Protein AF-0000000085051941 (afdb_homodimer)

Sequence (286 aa):
MSLYGDYDPKNIFAKILAGDIPCAKVYEDARVLSFMDAFPQTRGHTLVIPKVAARNLFDISSEHLQNLIHHTQRIGRAVRDALEPEGVRIAQFNGEVGGQTVFHLHFHIIPCYANGAIKHHASGQMADLKDLQDMAARIKAKLMSLYGDYDPKNIFAKILAGDIPCAKVYEDARVLSFMDAFPQTRGHTLVIPKVAARNLFDISSEHLQNLIHHTQRIGRAVRDALEPEGVRIAQFNGEVGGQTVFHLHFHIIPCYANGAIKHHASGQMADLKDLQDMAARIKAKL

Nearest PDB structures (foldseek):
  3lb5-assembly1_B  TM=9.735E-01  e=1.771E-16  Bartonella henselae
  3lb5-assembly2_C  TM=9.690E-01  e=1.771E-16  Bartonella henselae
  3lb5-assembly2_D  TM=9.657E-01  e=6.875E-16  Bartonella henselae
  3lb5-assembly1_A  TM=9.339E-01  e=2.003E-16  Bartonella henselae
  2eo4-assembly1_A-2  TM=9.169E-01  e=8.072E-12  Sulfurisphaera tokodaii

Secondary structure (DSSP, 8-state):
-TTS----TTSHHHHHHHTSS---EEEE-SSEEEEE-SS-SSTT-EEEEESS--SSGGGS-HHHHHHHHHHHHHHHHHHHHHH--SEEEEEEEESGGGT--SSS--EEEEEE-TT-PPPPTT-SPPPPHHHHHHHHHHHHTT-/-TTS----TTSHHHHHHHTSS---EEEE-SSEEEEE-SS-SSTT-EEEEESS--SSGGGS-HHHHHHHHHHHHHHHHHHHHHH--SEEEEEEEESGGGT--SSS--EEEEEE-TT-PPPPTT-SPPPPHHHHHHHHHHHHTT-

InterPro domains:
  IPR001310 Histidine triad (HIT) protein [PR00332] (12-28)
  IPR001310 Histidine triad (HIT) protein [PR00332] (33-51)
  IPR001310 Histidine triad (HIT) protein [PR00332] (100-110)
  IPR001310 Histidine triad (HIT) protein [PTHR46648] (5-143)
  IPR011146 HIT-like domain [PF01230] (20-113)
  IPR011146 HIT-like domain [PS51084] (12-120)
  IPR036265 HIT-like superfamily [G3DSA:3.30.428.10] (5-143)
  IPR03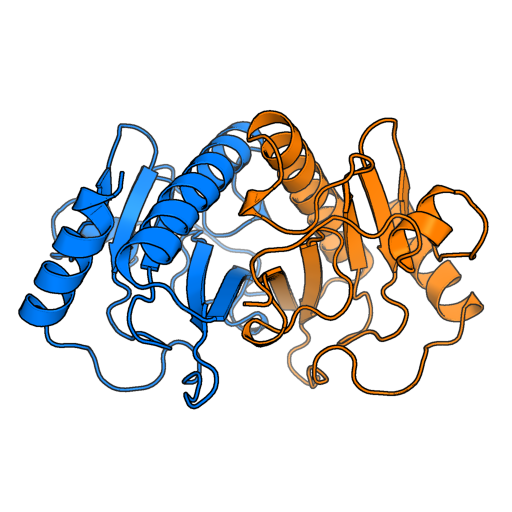6265 HIT-like superfamily [SSF54197] (4-142)
  IPR039384 HINT family [cd01277] (11-111)

pLDDT: mean 96.77, std 4.45, range [67.19, 98.94]

Solvent-accessible surface area (backbone atoms only — not comparable to full-atom values): 15081 Å² total; per-residue (Å²): 103,59,70,56,80,80,72,58,77,78,39,70,66,46,31,38,75,72,65,78,39,89,74,24,60,42,46,73,62,96,56,35,42,25,28,45,47,54,35,48,36,29,82,77,18,28,34,37,27,56,66,66,89,24,41,24,77,88,58,48,54,60,69,62,49,26,55,44,51,43,48,44,47,53,51,44,50,9,44,42,70,56,66,61,51,40,12,34,29,40,39,34,45,22,17,52,60,25,65,32,82,62,68,49,38,46,39,37,37,34,44,19,47,83,91,51,74,71,50,56,82,85,36,84,64,73,58,60,62,68,60,39,36,53,50,18,50,50,27,37,71,53,104,103,60,69,57,79,80,73,59,78,78,38,71,66,46,30,39,75,71,64,78,38,90,73,23,60,42,47,74,63,96,56,37,41,24,27,46,45,54,36,49,37,30,81,77,18,30,33,37,29,57,66,66,89,24,40,25,77,87,58,47,55,59,69,61,49,26,53,46,52,42,47,45,47,53,52,45,50,10,44,42,71,57,65,61,50,41,12,34,29,38,38,33,46,23,16,51,63,26,64,33,82,63,69,50,38,46,39,38,36,34,44,20,47,85,91,52,75,74,51,58,81,84,36,83,64,74,57,59,61,67,61,38,36,53,51,19,50,50,26,37,71,53,102

Organism: Asticcacaulis excentricus (strain ATCC 15261 / DSM 4724 / KCTC 12464 / NCIMB 9791 / VKM B-1370 / CB 48) (NCBI:txid573065)

Radius of gyration: 18.07 Å; Cα contacts (8 Å, |Δi|>4): 614; chains: 2; bounding box: 42×51×42 Å

Structure (mmCIF, N/CA/C/O backbone):
data_AF-0000000085051941-model_v1
#
loop_
_entity.id
_entity.type
_entity.pdbx_description
1 polymer 'Histidine triad (HIT) protein'
#
loop_
_atom_site.group_PDB
_atom_site.id
_atom_site.type_symbol
_atom_site.label_atom_id
_atom_site.label_alt_id
_atom_site.label_comp_id
_atom_site.label_asym_id
_atom_site.label_entity_id
_atom_site.label_seq_id
_atom_site.pdbx_PDB_ins_code
_atom_site.Cartn_x
_atom_site.Cartn_y
_atom_site.Cartn_z
_atom_site.occupancy
_atom_site.B_iso_or_equiv
_atom_site.auth_seq_id
_atom_site.auth_comp_id
_atom_site.auth_asym_id
_atom_site.auth_atom_id
_atom_site.pdbx_PDB_model_num
ATOM 1 N N . MET A 1 1 ? 22.828 -2.205 -0.828 1 67.94 1 MET A N 1
ATOM 2 C CA . MET A 1 1 ? 21.578 -1.967 -0.123 1 67.94 1 MET A CA 1
ATOM 3 C C . MET A 1 1 ? 20.391 -2.547 -0.898 1 67.94 1 MET A C 1
ATOM 5 O O . MET A 1 1 ? 20.344 -2.459 -2.127 1 67.94 1 MET A O 1
ATOM 9 N N . SER A 1 2 ? 19.625 -3.307 -0.232 1 85.25 2 SER A N 1
ATOM 10 C CA . SER A 1 2 ? 18.703 -4.207 -0.905 1 85.25 2 SER A CA 1
ATOM 11 C C . SER A 1 2 ? 17.609 -3.428 -1.649 1 85.25 2 SER A C 1
ATOM 13 O O . SER A 1 2 ? 16.797 -4.016 -2.367 1 85.25 2 SER A O 1
ATOM 15 N N . LEU A 1 3 ? 17.672 -2.094 -1.547 1 92.94 3 LEU A N 1
ATOM 16 C CA . LEU A 1 3 ? 16.734 -1.267 -2.309 1 92.94 3 LEU A CA 1
ATOM 17 C C . LEU A 1 3 ? 17.172 -1.159 -3.766 1 92.94 3 LEU A C 1
ATOM 19 O O . LEU A 1 3 ? 16.359 -0.82 -4.637 1 92.94 3 LEU A O 1
ATOM 23 N N . TYR A 1 4 ? 18.469 -1.503 -3.914 1 92.69 4 TYR A N 1
ATOM 24 C CA . TYR A 1 4 ? 19.047 -1.396 -5.25 1 92.69 4 TYR A CA 1
ATOM 25 C C . TYR A 1 4 ? 19.578 -2.742 -5.723 1 92.69 4 TYR A C 1
ATOM 27 O O . TYR A 1 4 ? 19.953 -3.588 -4.91 1 92.69 4 TYR A O 1
ATOM 35 N N . GLY A 1 5 ? 19.594 -2.9 -6.926 1 93.44 5 GLY A N 1
ATOM 36 C CA . GLY A 1 5 ? 20.109 -4.133 -7.496 1 93.44 5 GLY A CA 1
ATOM 37 C C . GLY A 1 5 ? 19.5 -4.469 -8.844 1 93.44 5 GLY A C 1
ATOM 38 O O . GLY A 1 5 ? 18.547 -3.811 -9.281 1 93.44 5 GLY A O 1
ATOM 39 N N . ASP A 1 6 ? 20 -5.465 -9.391 1 95.69 6 ASP A N 1
ATOM 40 C CA . ASP A 1 6 ? 19.5 -5.902 -10.688 1 95.69 6 ASP A CA 1
ATOM 41 C C . ASP A 1 6 ? 18.266 -6.781 -10.531 1 95.69 6 ASP A C 1
ATOM 43 O O . ASP A 1 6 ? 18.125 -7.504 -9.539 1 95.69 6 ASP A O 1
ATOM 47 N N . TYR A 1 7 ? 17.406 -6.648 -11.5 1 97.75 7 TYR A N 1
ATOM 48 C CA . TYR A 1 7 ? 16.266 -7.547 -11.523 1 97.75 7 TYR A CA 1
ATOM 49 C C . TYR A 1 7 ? 16.688 -8.969 -11.867 1 97.75 7 TYR A C 1
ATOM 51 O O . TYR A 1 7 ? 17.391 -9.195 -12.852 1 97.75 7 TYR A O 1
ATOM 59 N N . ASP A 1 8 ? 16.312 -9.984 -11.008 1 97.56 8 ASP A N 1
ATOM 60 C CA . ASP A 1 8 ? 16.594 -11.398 -11.258 1 97.56 8 ASP A CA 1
ATOM 61 C C . ASP A 1 8 ? 15.438 -12.047 -12.031 1 97.56 8 ASP A C 1
ATOM 63 O O . ASP A 1 8 ? 14.375 -12.312 -11.469 1 97.56 8 ASP A O 1
ATOM 67 N N . PRO A 1 9 ? 15.578 -12.359 -13.242 1 97.12 9 PRO A N 1
ATOM 68 C CA . PRO A 1 9 ? 14.484 -12.93 -14.039 1 97.12 9 PRO A CA 1
ATOM 69 C C . PRO A 1 9 ? 14.117 -14.344 -13.609 1 97.12 9 PRO A C 1
ATOM 71 O O . PRO A 1 9 ? 13.148 -14.914 -14.109 1 97.12 9 PRO A O 1
ATOM 74 N N . LYS A 1 10 ? 14.859 -14.859 -12.633 1 97.06 10 LYS A N 1
ATOM 75 C CA . LYS A 1 10 ? 14.586 -16.219 -12.164 1 97.06 10 LYS A CA 1
ATOM 76 C C . LYS A 1 10 ? 13.883 -16.203 -10.805 1 97.06 10 LYS A C 1
ATOM 78 O O . LYS A 1 10 ? 13.758 -17.234 -10.156 1 97.06 10 LYS A O 1
ATOM 83 N N . ASN A 1 11 ? 13.453 -14.969 -10.375 1 97.81 11 ASN A N 1
ATOM 84 C CA . ASN A 1 11 ? 12.703 -14.953 -9.125 1 97.81 11 ASN A CA 1
ATOM 85 C C . ASN A 1 11 ? 11.391 -15.727 -9.25 1 97.81 11 ASN A C 1
ATOM 87 O O . ASN A 1 11 ? 10.93 -16 -10.359 1 97.81 11 ASN A O 1
ATOM 91 N N . ILE A 1 12 ? 10.812 -16.109 -8.203 1 97.69 12 ILE A N 1
ATOM 92 C CA . ILE A 1 12 ? 9.68 -17.031 -8.188 1 97.69 12 ILE A CA 1
ATOM 93 C C . ILE A 1 12 ? 8.508 -16.438 -8.945 1 97.69 12 ILE A C 1
ATOM 95 O O . ILE A 1 12 ? 7.766 -17.141 -9.625 1 97.69 12 ILE A O 1
ATOM 99 N N . PHE A 1 13 ? 8.289 -15.109 -8.883 1 98.69 13 PHE A N 1
ATOM 100 C CA . PHE A 1 13 ? 7.168 -14.484 -9.578 1 98.69 13 PHE A CA 1
ATOM 101 C C . PHE A 1 13 ? 7.41 -14.453 -11.078 1 98.69 13 PHE A C 1
ATOM 103 O O . PHE A 1 13 ? 6.477 -14.602 -11.867 1 98.69 13 PHE A O 1
ATOM 110 N N . ALA A 1 14 ? 8.648 -14.242 -11.422 1 98.31 14 ALA A N 1
ATOM 111 C CA . ALA A 1 14 ? 8.992 -14.344 -12.836 1 98.31 14 ALA A CA 1
ATOM 112 C C . ALA A 1 14 ? 8.703 -15.742 -13.375 1 98.31 14 ALA A C 1
ATOM 114 O O . ALA A 1 14 ? 8.234 -15.898 -14.5 1 98.31 14 ALA A O 1
ATOM 115 N N . LYS A 1 15 ? 8.945 -16.734 -12.555 1 98.44 15 LYS A N 1
ATOM 116 C CA . LYS A 1 15 ? 8.664 -18.109 -12.953 1 98.44 15 LYS A CA 1
ATOM 117 C C . LYS A 1 15 ? 7.16 -18.344 -13.078 1 98.44 15 LYS A C 1
ATOM 119 O O . LYS A 1 15 ? 6.719 -19.094 -13.945 1 98.44 15 LYS A O 1
ATOM 124 N N . ILE A 1 16 ? 6.418 -17.75 -12.195 1 98.44 16 ILE A N 1
ATOM 125 C CA . ILE A 1 16 ? 4.961 -17.844 -12.281 1 98.44 16 ILE A CA 1
ATOM 126 C C . ILE A 1 16 ? 4.484 -17.188 -13.578 1 98.44 16 ILE A C 1
ATOM 128 O O . ILE A 1 16 ? 3.67 -17.766 -14.305 1 98.44 16 ILE A O 1
ATOM 132 N N . LEU A 1 17 ? 5.012 -16.047 -13.922 1 98.44 17 LEU A N 1
ATOM 133 C CA . LEU A 1 17 ? 4.633 -15.32 -15.133 1 98.44 17 LEU A CA 1
ATOM 134 C C . LEU A 1 17 ? 4.961 -16.141 -16.375 1 98.44 17 LEU A C 1
ATOM 136 O O . LEU A 1 17 ? 4.219 -16.094 -17.359 1 98.44 17 LEU A O 1
ATOM 140 N N . ALA A 1 18 ? 6.004 -16.875 -16.297 1 97.5 18 ALA A N 1
ATOM 141 C CA . ALA A 1 18 ? 6.469 -17.672 -17.422 1 97.5 18 ALA A CA 1
ATOM 142 C C . ALA A 1 18 ? 5.684 -18.984 -17.531 1 97.5 18 ALA A C 1
ATOM 144 O O . ALA A 1 18 ? 5.801 -19.703 -18.531 1 97.5 18 ALA A O 1
ATOM 145 N N . GLY A 1 19 ? 4.957 -19.344 -16.484 1 96.94 19 GLY A N 1
ATOM 146 C CA . GLY A 1 19 ? 4.176 -20.578 -16.484 1 96.94 19 GLY A CA 1
ATOM 147 C C . GLY A 1 19 ? 4.957 -21.781 -15.984 1 96.94 19 GLY A C 1
ATOM 148 O O . GLY A 1 19 ? 4.492 -22.906 -16.078 1 96.94 19 GLY A O 1
ATOM 149 N N . ASP A 1 20 ? 6.117 -21.531 -15.383 1 97.19 20 ASP A N 1
ATOM 150 C CA . ASP A 1 20 ? 6.973 -22.609 -14.891 1 97.19 20 ASP A CA 1
ATOM 151 C C . ASP A 1 20 ? 6.496 -23.109 -13.531 1 97.19 20 ASP A C 1
ATOM 153 O O . ASP A 1 20 ? 6.762 -24.266 -13.164 1 97.19 20 ASP A O 1
ATOM 157 N N . ILE A 1 21 ? 5.887 -22.234 -12.773 1 96.12 21 ILE A N 1
ATOM 158 C CA . ILE A 1 21 ? 5.348 -22.547 -11.453 1 96.12 21 ILE A CA 1
ATOM 159 C C . ILE A 1 21 ? 3.857 -22.219 -11.414 1 96.12 21 ILE A C 1
ATOM 161 O O . ILE A 1 21 ? 3.436 -21.156 -11.867 1 96.12 21 ILE A O 1
ATOM 165 N N . PRO A 1 22 ? 3.098 -23.141 -10.914 1 96.44 22 PRO A N 1
ATOM 166 C CA . PRO A 1 22 ? 1.663 -22.844 -10.852 1 96.44 22 PRO A CA 1
ATOM 167 C C . PRO A 1 22 ? 1.317 -21.812 -9.781 1 96.44 22 PRO A C 1
ATOM 169 O O . PRO A 1 22 ? 2.082 -21.625 -8.836 1 96.44 22 PRO A O 1
ATOM 172 N N . CYS A 1 23 ? 0.201 -21.141 -9.961 1 97.88 23 CYS A N 1
ATOM 173 C CA . CYS A 1 23 ? -0.364 -20.234 -8.969 1 97.88 23 CYS A CA 1
ATOM 174 C C . CYS A 1 23 ? -1.886 -20.328 -8.953 1 97.88 23 CYS A C 1
ATOM 176 O O . CYS A 1 23 ? -2.49 -20.859 -9.883 1 97.88 23 CYS A O 1
ATOM 178 N N . ALA A 1 24 ? -2.471 -20 -7.883 1 98.75 24 ALA A N 1
ATOM 179 C CA . ALA A 1 24 ? -3.92 -19.828 -7.816 1 98.75 24 ALA A CA 1
ATOM 180 C C . ALA A 1 24 ? -4.34 -18.469 -8.352 1 98.75 24 ALA A C 1
ATOM 182 O O . ALA A 1 24 ? -4.477 -17.5 -7.59 1 98.75 24 ALA A O 1
ATOM 183 N N . LYS A 1 25 ? -4.609 -18.453 -9.617 1 98.81 25 LYS A N 1
ATOM 184 C CA . LYS A 1 25 ? -4.816 -17.203 -10.344 1 98.81 25 LYS A CA 1
ATOM 185 C C . LYS A 1 25 ? -6.188 -16.609 -10.039 1 98.81 25 LYS A C 1
ATOM 187 O O . LYS A 1 25 ? -7.191 -17.312 -10.023 1 98.81 25 LYS A O 1
ATOM 192 N N . VAL A 1 26 ? -6.18 -15.391 -9.805 1 98.94 26 VAL A N 1
ATOM 193 C CA . VAL A 1 26 ? -7.426 -14.656 -9.586 1 98.94 26 VAL A CA 1
ATOM 194 C C . VAL A 1 26 ? -7.797 -13.883 -10.844 1 98.94 26 VAL A C 1
ATOM 196 O O . VAL A 1 26 ? -8.969 -13.852 -11.242 1 98.94 26 VAL A O 1
ATOM 199 N N . TYR A 1 27 ? -6.82 -13.219 -11.461 1 98.94 27 TYR A N 1
ATOM 200 C CA . TYR A 1 27 ? -7.035 -12.359 -12.617 1 98.94 27 TYR A CA 1
ATOM 201 C C . TYR A 1 27 ? -5.754 -12.203 -13.43 1 98.94 27 TYR A C 1
ATOM 203 O O . TYR A 1 27 ? -4.652 -12.242 -12.875 1 98.94 27 TYR A O 1
ATOM 211 N N . GLU A 1 28 ? -5.953 -12.008 -14.695 1 98.81 28 GLU A N 1
ATOM 212 C CA . GLU A 1 28 ? -4.801 -11.734 -15.547 1 98.81 28 GLU A CA 1
ATOM 213 C C . GLU A 1 28 ? -5.207 -10.945 -16.797 1 98.81 28 GLU A C 1
ATOM 215 O O . GLU A 1 28 ? -6.262 -11.195 -17.375 1 98.81 28 GLU A O 1
ATOM 220 N N . ASP A 1 29 ? -4.434 -9.984 -17.188 1 98.56 29 ASP A N 1
ATOM 221 C CA . ASP A 1 29 ? -4.52 -9.336 -18.5 1 98.56 29 ASP A CA 1
ATOM 222 C C . ASP A 1 29 ? -3.131 -9.078 -19.078 1 98.56 29 ASP A C 1
ATOM 224 O O . ASP A 1 29 ? -2.162 -9.742 -18.688 1 98.56 29 ASP A O 1
ATOM 228 N N . ALA A 1 30 ? -2.982 -8.25 -20.016 1 98.38 30 ALA A N 1
ATOM 229 C CA . ALA A 1 30 ? -1.715 -8.055 -20.703 1 98.38 30 ALA A CA 1
ATOM 230 C C . ALA A 1 30 ? -0.685 -7.387 -19.797 1 98.38 30 ALA A C 1
ATOM 232 O O . ALA A 1 30 ? 0.52 -7.48 -20.047 1 98.38 30 ALA A O 1
ATOM 233 N N . ARG A 1 31 ? -1.129 -6.809 -18.672 1 98.62 31 ARG A N 1
ATOM 234 C CA . ARG A 1 31 ? -0.213 -5.941 -17.938 1 98.62 31 ARG A CA 1
ATOM 235 C C . ARG A 1 31 ? -0.036 -6.426 -16.5 1 98.62 31 ARG A C 1
ATOM 237 O O . ARG A 1 31 ? 0.929 -6.051 -15.836 1 98.62 31 ARG A O 1
ATOM 244 N N . VAL A 1 32 ? -1.026 -7.246 -15.984 1 98.88 32 VAL A N 1
ATOM 245 C CA . VAL A 1 32 ? -0.943 -7.609 -14.57 1 98.88 32 VAL A CA 1
ATOM 246 C C . VAL A 1 32 ? -1.38 -9.055 -14.383 1 98.88 32 VAL A C 1
ATOM 248 O O . VAL A 1 32 ? -2.041 -9.633 -15.25 1 98.88 32 VAL A O 1
ATOM 251 N N . LEU A 1 33 ? -0.884 -9.625 -13.336 1 98.94 33 LEU A N 1
ATOM 252 C CA . LEU A 1 33 ? -1.323 -10.914 -12.82 1 98.94 33 LEU A CA 1
ATOM 253 C C . LEU A 1 33 ? -1.675 -10.82 -11.336 1 98.94 33 LEU A C 1
ATOM 255 O O . LEU A 1 33 ? -0.958 -10.18 -10.562 1 98.94 33 LEU A O 1
ATOM 259 N N . SER A 1 34 ? -2.805 -11.375 -10.93 1 98.94 34 SER A N 1
ATOM 260 C CA . SER A 1 34 ? -3.209 -11.508 -9.539 1 98.94 34 SER A CA 1
ATOM 261 C C . SER A 1 34 ? -3.412 -12.969 -9.148 1 98.94 34 SER A C 1
ATOM 263 O O . SER A 1 34 ? -4.023 -13.734 -9.898 1 98.94 34 SER A O 1
ATOM 265 N N . PHE A 1 35 ? -2.889 -13.312 -8.039 1 98.94 35 PHE A N 1
ATOM 266 C CA . PHE A 1 35 ? -2.98 -14.688 -7.562 1 98.94 35 PHE A CA 1
ATOM 267 C C . PHE A 1 35 ? -2.906 -14.742 -6.043 1 98.94 35 PHE A C 1
ATOM 269 O O . PHE A 1 35 ? -2.514 -13.766 -5.398 1 98.94 35 PHE A O 1
ATOM 276 N N . MET A 1 36 ? -3.275 -15.859 -5.504 1 98.81 36 MET A N 1
ATOM 277 C CA . MET A 1 36 ? -3.283 -16.031 -4.055 1 98.81 36 MET A CA 1
ATOM 278 C C . MET A 1 36 ? -1.862 -16.125 -3.512 1 98.81 36 MET A C 1
ATOM 280 O O . MET A 1 36 ? -1.008 -16.781 -4.117 1 98.81 36 MET A O 1
ATOM 284 N N . ASP A 1 37 ? -1.608 -15.5 -2.424 1 98.44 37 ASP A N 1
ATOM 285 C CA . ASP A 1 37 ? -0.322 -15.711 -1.766 1 98.44 37 ASP A CA 1
ATOM 286 C C . ASP A 1 37 ? -0.195 -17.141 -1.256 1 98.44 37 ASP A C 1
ATOM 288 O O . ASP A 1 37 ? -1.111 -17.672 -0.615 1 98.44 37 ASP A O 1
ATOM 292 N N . ALA A 1 38 ? 0.887 -17.766 -1.47 1 97 38 ALA A N 1
ATOM 293 C CA . ALA A 1 38 ? 1.113 -19.156 -1.073 1 97 38 ALA A CA 1
ATOM 294 C C . ALA A 1 38 ? 1.296 -19.266 0.437 1 97 38 ALA A C 1
ATOM 296 O O . ALA A 1 38 ? 1.092 -20.344 1.013 1 97 38 ALA A O 1
ATOM 297 N N . PHE A 1 39 ? 1.755 -18.188 1.072 1 96.38 39 PHE A N 1
ATOM 298 C CA . PHE A 1 39 ? 1.936 -18.078 2.514 1 96.38 39 PHE A CA 1
ATOM 299 C C . PHE A 1 39 ? 1.021 -17 3.092 1 96.38 39 PHE A C 1
ATOM 301 O O . PHE A 1 39 ? 1.495 -16.031 3.666 1 96.38 39 PHE A O 1
ATOM 308 N N . PRO A 1 40 ? -0.219 -17.281 3.025 1 97.19 40 PRO A N 1
ATOM 309 C CA . PRO A 1 40 ? -1.169 -16.219 3.369 1 97.19 40 PRO A CA 1
ATOM 310 C C . PRO A 1 40 ? -1.052 -15.781 4.824 1 97.19 40 PRO A C 1
ATOM 312 O O . PRO A 1 40 ? -0.973 -16.609 5.727 1 97.19 40 PRO A O 1
ATOM 315 N N . GLN A 1 41 ? -1.066 -14.438 4.977 1 97.19 41 GLN A N 1
ATOM 316 C CA . GLN A 1 41 ? -1.113 -13.883 6.328 1 97.19 41 GLN A CA 1
ATOM 317 C C . GLN A 1 41 ? -2.512 -14.008 6.926 1 97.19 41 GLN A C 1
ATOM 319 O O . GLN A 1 41 ? -2.662 -14.102 8.148 1 97.19 41 GLN A O 1
ATOM 324 N N . THR A 1 42 ? -3.506 -13.961 6.129 1 97.25 42 THR A N 1
ATOM 325 C CA . THR A 1 42 ? -4.906 -14.18 6.465 1 97.25 42 THR A CA 1
ATOM 326 C C . THR A 1 42 ? -5.637 -14.883 5.324 1 97.25 42 THR A C 1
ATOM 328 O O . THR A 1 42 ? -5.098 -15.008 4.223 1 97.25 42 THR A O 1
ATOM 331 N N . ARG A 1 43 ? -6.859 -15.398 5.676 1 96.56 43 ARG A N 1
ATOM 332 C CA . ARG A 1 43 ? -7.707 -15.984 4.645 1 96.56 43 ARG A CA 1
ATOM 333 C C . ARG A 1 43 ? -8.023 -14.969 3.551 1 96.56 43 ARG A C 1
ATOM 335 O O . ARG A 1 43 ? -8.531 -13.883 3.836 1 96.56 43 ARG A O 1
ATOM 342 N N . GLY A 1 44 ? -7.676 -15.305 2.297 1 98.31 44 GLY A N 1
ATOM 343 C CA . GLY A 1 44 ? -8 -14.438 1.176 1 98.31 44 GLY A CA 1
ATOM 344 C C . GLY A 1 44 ? -6.848 -13.539 0.766 1 98.31 44 GLY A C 1
ATOM 345 O O . GLY A 1 44 ? -6.984 -12.719 -0.148 1 98.31 44 GLY A O 1
ATOM 346 N N . HIS A 1 45 ? -5.641 -13.688 1.412 1 98.81 45 HIS A N 1
ATOM 347 C CA . HIS A 1 45 ? -4.461 -12.891 1.074 1 98.81 45 HIS A CA 1
ATOM 348 C C . HIS A 1 45 ? -4.098 -13.047 -0.399 1 98.81 45 HIS A C 1
ATOM 350 O O . HIS A 1 45 ? -3.734 -14.141 -0.841 1 98.81 45 HIS A O 1
ATOM 356 N N . THR A 1 46 ? -4.176 -11.945 -1.113 1 98.94 46 THR A N 1
ATOM 357 C CA . THR A 1 46 ? -4.031 -11.93 -2.564 1 98.94 46 THR A CA 1
ATOM 358 C C . THR A 1 46 ? -2.928 -10.969 -2.992 1 98.94 46 THR A C 1
ATOM 360 O O . THR A 1 46 ? -2.746 -9.914 -2.381 1 98.94 46 THR A O 1
ATOM 363 N N . LEU A 1 47 ? -2.26 -11.336 -4.062 1 98.94 47 LEU A N 1
ATOM 364 C CA . LEU A 1 47 ? -1.19 -10.5 -4.602 1 98.94 47 LEU A CA 1
ATOM 365 C C . LEU A 1 47 ? -1.561 -9.969 -5.98 1 98.94 47 LEU A C 1
ATOM 367 O O . LEU A 1 47 ? -2.268 -10.633 -6.742 1 98.94 47 LEU A O 1
ATOM 371 N N . VAL A 1 48 ? -1.136 -8.789 -6.297 1 98.94 48 VAL A N 1
ATOM 372 C CA . VAL A 1 48 ? -1.207 -8.195 -7.629 1 98.94 48 VAL A CA 1
ATOM 373 C C . VAL A 1 48 ? 0.191 -7.789 -8.086 1 98.94 48 VAL A C 1
ATOM 375 O O . VAL A 1 48 ? 0.892 -7.055 -7.387 1 98.94 48 VAL A O 1
ATOM 378 N N . ILE A 1 49 ? 0.605 -8.258 -9.242 1 98.94 49 ILE A N 1
ATOM 379 C CA . ILE A 1 49 ? 1.959 -7.988 -9.711 1 98.94 49 ILE A CA 1
ATOM 380 C C . ILE A 1 49 ? 1.913 -7.465 -11.148 1 98.94 49 ILE A C 1
ATOM 382 O O . ILE A 1 49 ? 1.038 -7.852 -11.93 1 98.94 49 ILE A O 1
ATOM 386 N N . PRO A 1 50 ? 2.801 -6.535 -11.484 1 98.94 50 PRO A N 1
ATOM 387 C CA . PRO A 1 50 ? 2.957 -6.16 -12.891 1 98.94 50 PRO A CA 1
ATOM 388 C C . PRO A 1 50 ? 3.689 -7.223 -13.711 1 98.94 50 PRO A C 1
ATOM 390 O O . PRO A 1 50 ? 4.52 -7.957 -13.164 1 98.94 50 PRO A O 1
ATOM 393 N N . LYS A 1 51 ? 3.391 -7.297 -14.977 1 98.75 51 LYS A N 1
ATOM 394 C CA . LYS A 1 51 ? 4.086 -8.266 -15.82 1 98.75 51 LYS A CA 1
ATOM 395 C C . LYS A 1 51 ? 5.438 -7.723 -16.281 1 98.75 51 LYS A C 1
ATOM 397 O O . LYS A 1 51 ? 6.297 -8.484 -16.734 1 98.75 51 LYS A O 1
ATOM 402 N N . VAL A 1 52 ? 5.621 -6.367 -16.219 1 98.62 52 VAL A N 1
ATOM 403 C CA . VAL A 1 52 ? 6.926 -5.797 -16.547 1 98.62 52 VAL A CA 1
ATOM 404 C C . VAL A 1 52 ? 7.914 -6.109 -15.422 1 98.62 52 VAL A C 1
ATOM 406 O O . VAL A 1 52 ? 7.523 -6.25 -14.258 1 98.62 52 VAL A O 1
ATOM 409 N N . ALA A 1 53 ? 9.172 -6.195 -15.797 1 98.06 53 ALA A N 1
ATOM 410 C CA . ALA A 1 53 ? 10.234 -6.406 -14.82 1 98.06 53 ALA A CA 1
ATOM 411 C C . ALA A 1 53 ? 10.461 -5.16 -13.969 1 98.06 53 ALA A C 1
ATOM 413 O O . ALA A 1 53 ? 10.906 -4.129 -14.477 1 98.06 53 ALA A O 1
ATOM 414 N N . ALA A 1 54 ? 10.117 -5.258 -12.742 1 98.19 54 ALA A N 1
ATOM 415 C CA . ALA A 1 54 ? 10.367 -4.215 -11.75 1 98.19 54 ALA A CA 1
ATOM 416 C C . ALA A 1 54 ? 10.695 -4.82 -10.391 1 98.19 54 ALA A C 1
ATOM 418 O O . ALA A 1 54 ? 9.922 -5.613 -9.844 1 98.19 54 ALA A O 1
ATOM 419 N N . ARG A 1 55 ? 11.734 -4.434 -9.906 1 98 55 ARG A N 1
ATOM 420 C CA . ARG A 1 55 ? 12.211 -5.02 -8.656 1 98 55 ARG A CA 1
ATOM 421 C C . ARG A 1 55 ? 11.406 -4.504 -7.469 1 98 55 ARG A C 1
ATOM 423 O O . ARG A 1 55 ? 11.117 -5.254 -6.535 1 98 55 ARG A O 1
ATOM 430 N N . ASN A 1 56 ? 11.195 -3.254 -7.441 1 98.38 56 ASN A N 1
ATOM 431 C CA . ASN A 1 56 ? 10.461 -2.59 -6.371 1 98.38 56 ASN A CA 1
ATOM 432 C C . ASN A 1 56 ? 9.828 -1.287 -6.852 1 98.38 56 ASN A C 1
ATOM 434 O O . ASN A 1 56 ? 9.758 -1.031 -8.055 1 98.38 56 ASN A O 1
ATOM 438 N N . LEU A 1 57 ? 9.242 -0.516 -5.961 1 98.69 57 LEU A N 1
ATOM 439 C CA . LEU A 1 57 ? 8.438 0.667 -6.242 1 98.69 57 LEU A CA 1
ATOM 440 C C . LEU A 1 57 ? 9.242 1.694 -7.035 1 98.69 57 LEU A C 1
ATOM 442 O O . LEU A 1 57 ? 8.672 2.465 -7.816 1 98.69 57 LEU A O 1
ATOM 446 N N . PHE A 1 58 ? 10.492 1.673 -6.926 1 98.06 58 PHE A N 1
ATOM 447 C CA . PHE A 1 58 ? 11.336 2.734 -7.457 1 98.06 58 PHE A CA 1
ATOM 448 C C . PHE A 1 58 ? 11.867 2.361 -8.836 1 98.06 58 PHE A C 1
ATOM 450 O O . PHE A 1 58 ? 12.492 3.186 -9.508 1 98.06 58 PHE A O 1
ATOM 457 N N . ASP A 1 59 ? 11.547 1.152 -9.32 1 97.31 59 ASP A N 1
ATOM 458 C CA . ASP A 1 59 ? 12.062 0.625 -10.586 1 97.31 59 ASP A CA 1
ATOM 459 C C . ASP A 1 59 ? 10.969 0.564 -11.641 1 97.31 59 ASP A C 1
ATOM 461 O O . ASP A 1 59 ? 11.195 0.064 -12.75 1 97.31 59 ASP A O 1
ATOM 465 N N . ILE A 1 60 ? 9.828 0.996 -11.312 1 98.44 60 ILE A N 1
ATOM 466 C CA . ILE A 1 60 ? 8.695 0.897 -12.234 1 98.44 60 ILE A CA 1
ATOM 467 C C . ILE A 1 60 ? 8.297 2.293 -12.703 1 98.44 60 ILE A C 1
ATOM 469 O O . ILE A 1 60 ? 8.391 3.262 -11.953 1 98.44 60 ILE A O 1
ATOM 473 N N . SER A 1 61 ? 7.82 2.416 -13.992 1 98.69 61 SER A N 1
ATOM 474 C CA . SER A 1 61 ? 7.301 3.697 -14.461 1 98.69 61 SER A CA 1
ATOM 475 C C . SER A 1 61 ? 6.004 4.059 -13.75 1 98.69 61 SER A C 1
ATOM 477 O O . SER A 1 61 ? 5.258 3.178 -13.32 1 98.69 61 SER A O 1
ATOM 479 N N . SER A 1 62 ? 5.789 5.324 -13.656 1 98.44 62 SER A N 1
ATOM 480 C CA . SER A 1 62 ? 4.551 5.785 -13.031 1 98.44 62 SER A CA 1
ATOM 481 C C . SER A 1 62 ? 3.328 5.246 -13.766 1 98.44 62 SER A C 1
ATOM 483 O O . SER A 1 62 ? 2.318 4.914 -13.141 1 98.44 62 SER A O 1
ATOM 485 N N . GLU A 1 63 ? 3.432 5.16 -15.062 1 98.56 63 GLU A N 1
ATOM 486 C CA . GLU A 1 63 ? 2.322 4.652 -15.867 1 98.56 63 GLU A CA 1
ATOM 487 C C . GLU A 1 63 ? 1.978 3.217 -15.492 1 98.56 63 GLU A C 1
ATOM 489 O O . GLU A 1 63 ? 0.811 2.891 -15.258 1 98.56 63 GLU A O 1
ATOM 494 N N . HIS A 1 64 ? 2.963 2.336 -15.406 1 98.75 64 HIS A N 1
ATOM 495 C CA . HIS A 1 64 ? 2.738 0.943 -15.039 1 98.75 64 HIS A CA 1
ATOM 496 C C . HIS A 1 64 ? 2.264 0.828 -13.594 1 98.75 64 HIS A C 1
ATOM 498 O O . HIS A 1 64 ? 1.438 -0.03 -13.273 1 98.75 64 HIS A O 1
ATOM 504 N N . LEU A 1 65 ? 2.801 1.73 -12.75 1 98.88 65 LEU A N 1
ATOM 505 C CA . LEU A 1 65 ? 2.387 1.729 -11.352 1 98.88 65 LEU A CA 1
ATOM 506 C C . LEU A 1 65 ? 0.925 2.146 -11.219 1 98.88 65 LEU A C 1
ATOM 508 O O . LEU A 1 65 ? 0.182 1.569 -10.422 1 98.88 65 LEU A O 1
ATOM 512 N N . GLN A 1 66 ? 0.533 3.139 -11.977 1 98.88 66 GLN A N 1
ATOM 513 C CA . GLN A 1 66 ? -0.854 3.592 -11.984 1 98.88 66 GLN A CA 1
ATOM 514 C C . GLN A 1 66 ? -1.795 2.48 -12.445 1 98.88 66 GLN A C 1
ATOM 516 O O . GLN A 1 66 ? -2.855 2.273 -11.852 1 98.88 66 GLN A O 1
ATOM 521 N N . ASN A 1 67 ? -1.377 1.784 -13.445 1 98.88 67 ASN A N 1
ATOM 522 C CA . ASN A 1 67 ? -2.16 0.635 -13.883 1 98.88 67 ASN A CA 1
ATOM 523 C C . ASN A 1 67 ? -2.246 -0.433 -12.797 1 98.88 67 ASN A C 1
ATOM 525 O O . ASN A 1 67 ? -3.309 -1.021 -12.586 1 98.88 67 ASN A O 1
ATOM 529 N N . LEU A 1 68 ? -1.176 -0.656 -12.133 1 98.94 68 LEU A N 1
ATOM 530 C CA . LEU A 1 68 ? -1.106 -1.682 -11.094 1 98.94 68 LEU A CA 1
ATOM 531 C C . LEU A 1 68 ? -2.045 -1.352 -9.938 1 98.94 68 LEU A C 1
ATOM 533 O O . LEU A 1 68 ? -2.758 -2.227 -9.445 1 98.94 68 LEU A O 1
ATOM 537 N N . ILE A 1 69 ? -2.092 -0.081 -9.492 1 98.94 69 ILE A N 1
ATOM 538 C CA . ILE A 1 69 ? -2.918 0.29 -8.344 1 98.94 69 ILE A CA 1
ATOM 539 C C . ILE A 1 69 ? -4.395 0.22 -8.734 1 98.94 69 ILE A C 1
ATOM 541 O O . ILE A 1 69 ? -5.242 -0.13 -7.906 1 98.94 69 ILE A O 1
ATOM 545 N N . HIS A 1 70 ? -4.676 0.56 -9.977 1 98.88 70 HIS A N 1
ATOM 546 C CA . HIS A 1 70 ? -6.027 0.372 -10.492 1 98.88 70 HIS A CA 1
ATOM 547 C C . HIS A 1 70 ? -6.5 -1.064 -10.297 1 98.88 70 HIS A C 1
ATOM 549 O O . HIS A 1 70 ? -7.602 -1.297 -9.797 1 98.88 70 HIS A O 1
ATOM 555 N N . HIS A 1 71 ? -5.684 -1.98 -10.641 1 98.94 71 HIS A N 1
ATOM 556 C CA . HIS A 1 71 ? -6.047 -3.389 -10.523 1 98.94 71 HIS A CA 1
ATOM 557 C C . HIS A 1 71 ? -6.039 -3.842 -9.07 1 98.94 71 HIS A C 1
ATOM 559 O O . HIS A 1 71 ? -6.836 -4.695 -8.68 1 98.94 71 HIS A O 1
ATOM 565 N N . THR A 1 72 ? -5.117 -3.291 -8.289 1 98.94 72 THR A N 1
ATOM 566 C CA . THR A 1 72 ? -5.133 -3.584 -6.855 1 98.94 72 THR A CA 1
ATOM 567 C C . THR A 1 72 ? -6.473 -3.199 -6.242 1 98.94 72 THR A C 1
ATOM 569 O O . THR A 1 72 ? -7.047 -3.963 -5.461 1 98.94 72 THR A O 1
ATOM 572 N N . GLN A 1 73 ? -7.004 -2.018 -6.625 1 98.94 73 GLN A N 1
ATOM 573 C CA . GLN A 1 73 ? -8.312 -1.579 -6.148 1 98.94 73 GLN A CA 1
ATOM 574 C C . GLN A 1 73 ? -9.414 -2.531 -6.609 1 98.94 73 GLN A C 1
ATOM 576 O O . GLN A 1 73 ? -10.273 -2.926 -5.816 1 98.94 73 GLN A O 1
ATOM 581 N N . ARG A 1 74 ? -9.352 -2.902 -7.883 1 98.88 74 ARG A N 1
ATOM 582 C CA . ARG A 1 74 ? -10.352 -3.787 -8.477 1 98.88 74 ARG A CA 1
ATOM 583 C C . ARG A 1 74 ? -10.352 -5.148 -7.785 1 98.88 74 ARG A C 1
ATOM 585 O O . ARG A 1 74 ? -11.406 -5.641 -7.375 1 98.88 74 ARG A O 1
ATOM 592 N N . ILE A 1 75 ? -9.18 -5.734 -7.637 1 98.94 75 ILE A N 1
ATOM 593 C CA . ILE A 1 75 ? -9.047 -7.035 -6.988 1 98.94 75 ILE A CA 1
ATOM 594 C C . ILE A 1 75 ? -9.414 -6.918 -5.512 1 98.94 75 ILE A C 1
ATOM 596 O O . ILE A 1 75 ? -10.047 -7.816 -4.949 1 98.94 75 ILE A O 1
ATOM 600 N N . GLY A 1 76 ? -9.008 -5.789 -4.879 1 98.88 76 GLY A N 1
ATOM 601 C CA . GLY A 1 76 ? -9.391 -5.535 -3.5 1 98.88 76 GLY A CA 1
ATOM 602 C C . GLY A 1 76 ? -10.891 -5.535 -3.293 1 98.88 76 GLY A C 1
ATOM 603 O O . GLY A 1 76 ? -11.391 -6.078 -2.307 1 98.88 76 GLY A O 1
ATOM 604 N N . ARG A 1 77 ? -11.609 -4.91 -4.195 1 98.75 77 ARG A N 1
ATOM 605 C CA . ARG A 1 77 ? -13.062 -4.906 -4.137 1 98.75 77 ARG A CA 1
ATOM 606 C C . ARG A 1 77 ? -13.617 -6.324 -4.258 1 98.75 77 ARG A C 1
ATOM 608 O O . ARG A 1 77 ? -14.562 -6.688 -3.553 1 98.75 77 ARG A O 1
ATOM 615 N N . ALA A 1 78 ? -13.039 -7.086 -5.16 1 98.94 78 ALA A N 1
ATOM 616 C CA . ALA A 1 78 ? -13.484 -8.469 -5.336 1 98.94 78 ALA A CA 1
ATOM 617 C C . ALA A 1 78 ? -13.25 -9.281 -4.066 1 98.94 78 ALA A C 1
ATOM 619 O O . ALA A 1 78 ? -14.102 -10.078 -3.668 1 98.94 78 ALA A O 1
ATOM 620 N N . VAL A 1 79 ? -12.094 -9.094 -3.451 1 98.88 79 VAL A N 1
ATOM 621 C CA . VAL A 1 79 ? -11.766 -9.766 -2.195 1 98.88 79 VAL A CA 1
ATOM 622 C C . VAL A 1 79 ? -12.781 -9.367 -1.124 1 98.88 79 VAL A C 1
ATOM 624 O O . VAL A 1 79 ? -13.336 -10.227 -0.438 1 98.88 79 VAL A O 1
ATOM 627 N N . ARG A 1 80 ? -13.008 -8.062 -1.005 1 98.62 80 ARG A N 1
ATOM 628 C CA . ARG A 1 80 ? -13.969 -7.523 -0.044 1 98.62 80 ARG A CA 1
ATOM 629 C C . ARG A 1 80 ? -15.352 -8.125 -0.255 1 98.62 80 ARG A C 1
ATOM 631 O O . ARG A 1 80 ? -15.992 -8.578 0.698 1 98.62 80 ARG A O 1
ATOM 638 N N . ASP A 1 81 ? -15.781 -8.18 -1.488 1 98.56 81 ASP A N 1
ATOM 639 C CA . ASP A 1 81 ? -17.141 -8.609 -1.807 1 98.56 81 ASP A CA 1
ATOM 640 C C . ASP A 1 81 ? -17.281 -10.117 -1.639 1 98.56 81 ASP A C 1
ATOM 642 O O . ASP A 1 81 ? -18.359 -10.602 -1.261 1 98.56 81 ASP A O 1
ATOM 646 N N . ALA A 1 82 ? -16.281 -10.875 -1.923 1 98.81 82 ALA A N 1
ATOM 647 C CA . ALA A 1 82 ? -16.328 -12.336 -1.858 1 98.81 82 ALA A CA 1
ATOM 648 C C . ALA A 1 82 ? -16.25 -12.828 -0.415 1 98.81 82 ALA A C 1
ATOM 650 O O . ALA A 1 82 ? -16.875 -13.82 -0.052 1 98.81 82 ALA A O 1
ATOM 651 N N . LEU A 1 83 ? -15.461 -12.117 0.445 1 98.31 83 LEU A N 1
ATOM 652 C CA . LEU A 1 83 ? -15.094 -12.703 1.729 1 98.31 83 LEU A CA 1
ATOM 653 C C . LEU A 1 83 ? -15.68 -11.898 2.883 1 98.31 83 LEU A C 1
ATOM 655 O O . LEU A 1 83 ? -15.688 -12.359 4.027 1 98.31 83 LEU A O 1
ATOM 659 N N . GLU A 1 84 ? -16.094 -10.656 2.604 1 97.69 84 GLU A N 1
ATOM 660 C CA . GLU A 1 84 ? -16.75 -9.766 3.559 1 97.69 84 GLU A CA 1
ATOM 661 C C . GLU A 1 84 ? -15.922 -9.633 4.836 1 97.69 84 GLU A C 1
ATOM 663 O O . GLU A 1 84 ? -16.453 -9.812 5.938 1 97.69 84 GLU A O 1
ATOM 668 N N . PRO A 1 85 ? -14.688 -9.336 4.684 1 98.12 85 PRO A N 1
ATOM 669 C CA . PRO A 1 85 ? -13.898 -9.078 5.887 1 98.12 85 PRO A CA 1
ATOM 670 C C . PRO A 1 85 ? -14.312 -7.793 6.605 1 98.12 85 PRO A C 1
ATOM 672 O O . PRO A 1 85 ? -15.094 -7.004 6.066 1 98.12 85 PRO A O 1
ATOM 675 N N . GLU A 1 86 ? -13.781 -7.551 7.785 1 97.62 86 GLU A N 1
ATOM 676 C CA . GLU A 1 86 ? -14.109 -6.352 8.547 1 97.62 86 GLU A CA 1
ATOM 677 C C . GLU A 1 86 ? -13.094 -5.238 8.289 1 97.62 86 GLU A C 1
ATOM 679 O O . GLU A 1 86 ? -13.297 -4.098 8.711 1 97.62 86 GLU A O 1
ATOM 684 N N . GLY A 1 87 ? -11.961 -5.562 7.605 1 98.19 87 GLY A N 1
ATOM 685 C CA . GLY A 1 87 ? -10.945 -4.629 7.168 1 98.19 87 GLY A CA 1
ATOM 686 C C . GLY A 1 87 ? -10.07 -5.176 6.059 1 98.19 87 GLY A C 1
ATOM 687 O O . GLY A 1 87 ? -10.109 -6.371 5.762 1 98.19 87 GLY A O 1
ATOM 688 N N . VAL A 1 88 ? -9.344 -4.34 5.391 1 98.81 88 VAL A N 1
ATOM 689 C CA . VAL A 1 88 ? -8.391 -4.742 4.363 1 98.81 88 VAL A CA 1
ATOM 690 C C . VAL A 1 88 ? -7.121 -3.906 4.48 1 98.81 88 VAL A C 1
ATOM 692 O O . VAL A 1 88 ? -7.188 -2.682 4.621 1 98.81 88 VAL A O 1
ATOM 695 N N . ARG A 1 89 ? -5.969 -4.547 4.43 1 98.81 89 ARG A N 1
ATOM 696 C CA . ARG A 1 89 ? -4.68 -3.867 4.352 1 98.81 89 ARG A CA 1
ATOM 697 C C . ARG A 1 89 ? -4.074 -4 2.957 1 98.81 89 ARG A C 1
ATOM 699 O O . ARG A 1 89 ? -4.129 -5.074 2.352 1 98.81 89 ARG A O 1
ATOM 706 N N . ILE A 1 90 ? -3.613 -2.904 2.441 1 98.94 90 ILE A N 1
ATOM 707 C CA . ILE A 1 90 ? -2.756 -2.9 1.262 1 98.94 90 ILE A CA 1
ATOM 708 C C . ILE A 1 90 ? -1.309 -2.65 1.678 1 98.94 90 ILE A C 1
ATOM 710 O O . ILE A 1 90 ? -1.02 -1.698 2.406 1 98.94 90 ILE A O 1
ATOM 714 N N . ALA A 1 91 ? -0.424 -3.541 1.277 1 98.88 91 ALA A N 1
ATOM 715 C CA . ALA A 1 91 ? 0.983 -3.389 1.641 1 98.88 91 ALA A CA 1
ATOM 716 C C . ALA A 1 91 ? 1.889 -3.617 0.433 1 98.88 91 ALA A C 1
ATOM 718 O O . ALA A 1 91 ? 1.574 -4.426 -0.442 1 98.88 91 ALA A O 1
ATOM 719 N N . GLN A 1 92 ? 2.906 -2.959 0.354 1 98.88 92 GLN A N 1
ATOM 720 C CA . GLN A 1 92 ? 3.969 -3.066 -0.641 1 98.88 92 GLN A CA 1
ATOM 721 C C . GLN A 1 92 ? 5.34 -2.836 -0.009 1 98.88 92 GLN A C 1
ATOM 723 O O . GLN A 1 92 ? 5.547 -1.846 0.695 1 98.88 92 GLN A O 1
ATOM 728 N N . PHE A 1 93 ? 6.281 -3.736 -0.21 1 98.69 93 PHE A N 1
ATOM 729 C CA . PHE A 1 93 ? 7.562 -3.736 0.48 1 98.69 93 PHE A CA 1
ATOM 730 C C . PHE A 1 93 ? 8.711 -3.525 -0.505 1 98.69 93 PHE A C 1
ATOM 732 O O . PHE A 1 93 ? 8.711 -4.109 -1.592 1 98.69 93 PHE A O 1
ATOM 739 N N . ASN A 1 94 ? 9.648 -2.73 -0.089 1 98.69 94 ASN A N 1
ATOM 740 C CA . ASN A 1 94 ? 10.82 -2.42 -0.908 1 98.69 94 ASN A CA 1
ATOM 741 C C . ASN A 1 94 ? 12.117 -2.678 -0.151 1 98.69 94 ASN A C 1
ATOM 743 O O . ASN A 1 94 ? 12.367 -2.062 0.887 1 98.69 94 ASN A O 1
ATOM 747 N N . GLY A 1 95 ? 12.906 -3.584 -0.662 1 97.88 95 GLY A N 1
ATOM 748 C CA . GLY A 1 95 ? 14.141 -3.965 0.01 1 97.88 95 GLY A CA 1
ATOM 749 C C . GLY A 1 95 ? 13.922 -4.965 1.131 1 97.88 95 GLY A C 1
ATOM 750 O O . GLY A 1 95 ? 12.859 -4.984 1.755 1 97.88 95 GLY A O 1
ATOM 751 N N . GLU A 1 96 ? 15 -5.715 1.388 1 96.5 96 GLU A N 1
ATOM 752 C CA . GLU A 1 96 ? 14.93 -6.762 2.404 1 96.5 96 GLU A CA 1
ATOM 753 C C . GLU A 1 96 ? 14.539 -6.188 3.762 1 96.5 96 GLU A C 1
ATOM 755 O O . GLU A 1 96 ? 13.688 -6.746 4.453 1 96.5 96 GLU A O 1
ATOM 760 N N . VAL A 1 97 ? 15.094 -5.105 4.121 1 97.25 97 VAL A N 1
ATOM 761 C CA . VAL A 1 97 ? 14.844 -4.484 5.418 1 97.25 97 VAL A CA 1
ATOM 762 C C . VAL A 1 97 ? 13.414 -3.961 5.473 1 97.25 97 VAL A C 1
ATOM 764 O O . VAL A 1 97 ? 12.82 -3.857 6.555 1 97.25 97 VAL A O 1
ATOM 767 N N . GLY A 1 98 ? 12.805 -3.646 4.32 1 97.31 98 GLY A N 1
ATOM 768 C CA . GLY A 1 98 ? 11.406 -3.254 4.246 1 97.31 98 GLY A CA 1
ATOM 769 C C . GLY A 1 98 ? 10.453 -4.43 4.324 1 97.31 98 GLY A C 1
ATOM 770 O O . GLY A 1 98 ? 9.234 -4.246 4.359 1 97.31 98 GLY A O 1
ATOM 771 N N . GLY A 1 99 ? 11.055 -5.648 4.301 1 96.56 99 GLY A N 1
ATOM 772 C CA . GLY A 1 99 ? 10.227 -6.84 4.402 1 96.56 99 GLY A CA 1
ATOM 773 C C . GLY A 1 99 ? 10.062 -7.566 3.084 1 96.56 99 GLY A C 1
ATOM 774 O O . GLY A 1 99 ? 9.359 -8.578 3.012 1 96.56 99 GLY A O 1
ATOM 775 N N . GLN A 1 100 ? 10.672 -7.094 2.068 1 97.44 100 GLN A N 1
ATOM 776 C CA . GLN A 1 100 ? 10.523 -7.703 0.751 1 97.44 100 GLN A CA 1
ATOM 777 C C . GLN A 1 100 ? 11.266 -9.039 0.681 1 97.44 100 GLN A C 1
ATOM 779 O O . GLN A 1 100 ? 12.453 -9.109 0.999 1 97.44 100 GLN A O 1
ATOM 784 N N . THR A 1 101 ? 10.539 -10.047 0.195 1 96.88 101 THR A N 1
ATOM 785 C CA . THR A 1 101 ? 11.141 -11.375 0.118 1 96.88 101 THR A CA 1
ATOM 786 C C . THR A 1 101 ? 11.227 -11.844 -1.33 1 96.88 101 THR A C 1
ATOM 788 O O . THR A 1 101 ? 12.023 -12.734 -1.654 1 96.88 101 THR A O 1
ATOM 791 N N . VAL A 1 102 ? 10.352 -11.469 -2.174 1 97.94 102 VAL A N 1
ATOM 792 C CA . VAL A 1 102 ? 10.414 -11.664 -3.617 1 97.94 102 VAL A CA 1
ATOM 793 C C . VAL A 1 102 ? 10.688 -10.328 -4.309 1 97.94 102 VAL A C 1
ATOM 795 O O . VAL A 1 102 ? 9.922 -9.375 -4.145 1 97.94 102 VAL A O 1
ATOM 798 N N . PHE A 1 103 ? 11.734 -10.266 -5.008 1 98.06 103 PHE A N 1
ATOM 799 C CA . PHE A 1 103 ? 12.164 -8.992 -5.57 1 98.06 103 PHE A CA 1
ATOM 800 C C . PHE A 1 103 ? 11.555 -8.773 -6.949 1 98.06 103 PHE A C 1
ATOM 802 O O . PHE A 1 103 ? 12.273 -8.617 -7.938 1 98.06 103 PHE A O 1
ATOM 809 N N . HIS A 1 104 ? 10.32 -8.82 -6.98 1 98.75 104 HIS A N 1
ATOM 810 C CA . HIS A 1 104 ? 9.359 -8.422 -8 1 98.75 104 HIS A CA 1
ATOM 811 C C . HIS A 1 104 ? 8.211 -7.621 -7.398 1 98.75 104 HIS A C 1
ATOM 813 O O . HIS A 1 104 ? 7.492 -8.117 -6.527 1 98.75 104 HIS A O 1
ATOM 819 N N . LEU A 1 105 ? 8.109 -6.395 -7.867 1 98.75 105 LEU A N 1
ATOM 820 C CA . LEU A 1 105 ? 7.133 -5.48 -7.285 1 98.75 105 LEU A CA 1
ATOM 821 C C . LEU A 1 105 ? 5.758 -6.137 -7.191 1 98.75 105 LEU A C 1
ATOM 823 O O . LEU A 1 105 ? 5.309 -6.781 -8.141 1 98.75 105 LEU A O 1
ATOM 827 N N . HIS A 1 106 ? 5.125 -6.031 -6.039 1 98.94 106 HIS A N 1
ATOM 828 C CA . HIS A 1 106 ? 3.766 -6.535 -5.875 1 98.94 106 HIS A CA 1
ATOM 829 C C . HIS A 1 106 ? 3.062 -5.848 -4.707 1 98.94 106 HIS A C 1
ATOM 831 O O . HIS A 1 106 ? 3.707 -5.453 -3.732 1 98.94 106 HIS A O 1
ATOM 837 N N . PHE A 1 107 ? 1.77 -5.734 -4.828 1 98.94 107 PHE A N 1
ATOM 838 C CA . PHE A 1 107 ? 0.918 -5.297 -3.729 1 98.94 107 PHE A CA 1
ATOM 839 C C . PHE A 1 107 ? 0.266 -6.492 -3.043 1 98.94 107 PHE A C 1
ATOM 841 O O . PHE A 1 107 ? -0.165 -7.438 -3.707 1 98.94 107 PHE A O 1
ATOM 848 N N . HIS A 1 108 ? 0.242 -6.434 -1.711 1 98.94 108 HIS A N 1
ATOM 849 C CA . HIS A 1 108 ? -0.535 -7.355 -0.891 1 98.94 108 HIS A CA 1
ATOM 850 C C . HIS A 1 108 ? -1.929 -6.805 -0.611 1 98.94 108 HIS A C 1
ATOM 852 O O . HIS A 1 108 ? -2.074 -5.652 -0.197 1 98.94 108 HIS A O 1
ATOM 858 N N . ILE A 1 109 ? -2.879 -7.551 -0.9 1 98.94 109 ILE A N 1
ATOM 859 C CA . ILE A 1 109 ? -4.23 -7.34 -0.395 1 98.94 109 ILE A CA 1
ATOM 860 C C . ILE A 1 109 ? -4.516 -8.32 0.737 1 98.94 109 ILE A C 1
ATOM 862 O O . ILE A 1 109 ? -4.609 -9.531 0.509 1 98.94 109 ILE A O 1
ATOM 866 N N . ILE A 1 110 ? -4.66 -7.797 1.967 1 98.81 110 ILE A N 1
ATOM 867 C CA . ILE A 1 110 ? -4.754 -8.648 3.148 1 98.81 110 ILE A CA 1
ATOM 868 C C . ILE A 1 110 ? -6.078 -8.391 3.867 1 98.81 110 ILE A C 1
ATOM 870 O O . ILE A 1 110 ? -6.211 -7.406 4.598 1 98.81 110 ILE A O 1
ATOM 874 N N . PRO A 1 111 ? -7.027 -9.273 3.682 1 98.62 111 PRO A N 1
ATOM 875 C CA . PRO A 1 111 ? -8.266 -9.133 4.457 1 98.62 111 PRO A CA 1
ATO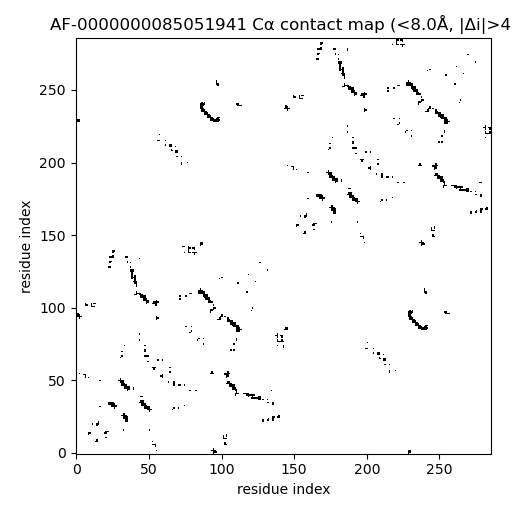M 876 C C . PRO A 1 111 ? -8.039 -9.281 5.961 1 98.62 111 PRO A C 1
ATOM 878 O O . PRO A 1 111 ? -7.227 -10.109 6.387 1 98.62 111 PRO A O 1
ATOM 881 N N . CYS A 1 112 ? -8.75 -8.461 6.719 1 98.31 112 CYS A N 1
ATOM 882 C CA . CYS A 1 112 ? -8.617 -8.477 8.172 1 98.31 112 CYS A CA 1
ATOM 883 C C . CYS A 1 112 ? -9.93 -8.852 8.836 1 98.31 112 CYS A C 1
ATOM 885 O O . CYS A 1 112 ? -10.992 -8.344 8.469 1 98.31 112 CYS A O 1
ATOM 887 N N . TYR A 1 113 ? -9.805 -9.672 9.82 1 97.12 113 TYR A N 1
ATOM 888 C CA . TYR A 1 113 ? -10.961 -10.203 10.539 1 97.12 113 TYR A CA 1
ATOM 889 C C . TYR A 1 113 ? -10.859 -9.898 12.031 1 97.12 113 TYR A C 1
ATOM 891 O O . TYR A 1 113 ? -9.781 -10.008 12.617 1 97.12 113 TYR A O 1
ATOM 899 N N . ALA A 1 114 ? -11.914 -9.406 12.664 1 91.12 114 ALA A N 1
ATOM 900 C CA . ALA A 1 114 ? -11.961 -8.93 14.047 1 91.12 114 ALA A CA 1
ATOM 901 C C . ALA A 1 114 ? -11.344 -9.953 15 1 91.12 114 ALA A C 1
ATOM 903 O O . ALA A 1 114 ? -10.578 -9.602 15.898 1 91.12 114 ALA A O 1
ATOM 904 N N . ASN A 1 115 ? -11.609 -11.148 14.891 1 88.25 115 ASN A N 1
ATOM 905 C CA . ASN A 1 115 ? -11.102 -12.141 15.836 1 88.25 115 ASN A CA 1
ATOM 906 C C . ASN A 1 115 ? -9.969 -12.961 15.234 1 88.25 115 ASN A C 1
ATOM 908 O O . ASN A 1 115 ? -9.586 -14 15.789 1 88.25 115 ASN A O 1
ATOM 912 N N . GLY A 1 116 ? -9.367 -12.406 14.234 1 86.44 116 GLY A N 1
ATOM 913 C CA . GLY A 1 116 ? -8.297 -13.156 13.602 1 86.44 116 GLY A CA 1
ATOM 914 C C . GLY A 1 116 ? -6.938 -12.5 13.75 1 86.44 116 GLY A C 1
ATOM 915 O O . GLY A 1 116 ? -6.836 -11.273 13.766 1 86.44 116 GLY A O 1
ATOM 916 N N . ALA A 1 117 ? -6.047 -13.359 13.844 1 84.38 117 ALA A N 1
ATOM 917 C CA . ALA A 1 117 ? -4.676 -12.859 13.867 1 84.38 117 ALA A CA 1
ATOM 918 C C . ALA A 1 117 ? -4.109 -12.734 12.461 1 84.38 117 ALA A C 1
ATOM 920 O O . ALA A 1 117 ? -4.52 -13.461 11.555 1 84.38 117 ALA A O 1
ATOM 921 N N . ILE A 1 118 ? -3.293 -11.75 12.227 1 91.19 118 ILE A N 1
ATOM 922 C CA . ILE A 1 118 ? -2.523 -11.617 10.992 1 91.19 118 ILE A CA 1
ATOM 923 C C . ILE A 1 118 ? -1.141 -12.234 11.18 1 91.19 118 ILE A C 1
ATOM 925 O O . ILE A 1 118 ? -0.371 -11.805 12.039 1 91.19 118 ILE A O 1
ATOM 929 N N . LYS A 1 119 ? -0.809 -13.219 10.383 1 89 119 LYS A N 1
ATOM 930 C CA . LYS A 1 119 ? 0.491 -13.883 10.469 1 89 119 LYS A CA 1
ATOM 931 C C . LYS A 1 119 ? 1.605 -12.977 9.953 1 89 119 LYS A C 1
ATOM 933 O O . LYS A 1 119 ? 1.354 -12.062 9.164 1 89 119 LYS A O 1
ATOM 938 N N . HIS A 1 120 ? 2.693 -13.227 10.445 1 88.81 120 HIS A N 1
ATOM 939 C CA . HIS A 1 120 ? 3.861 -12.5 9.953 1 88.81 120 HIS A CA 1
ATOM 940 C C . HIS A 1 120 ? 4.086 -12.758 8.469 1 88.81 120 HIS A C 1
ATOM 942 O O . HIS A 1 120 ? 3.824 -13.859 7.98 1 88.81 120 HIS A O 1
ATOM 948 N N . HIS A 1 121 ? 4.629 -11.805 7.812 1 87.81 121 HIS A N 1
ATOM 949 C CA . HIS A 1 121 ? 4.898 -11.891 6.383 1 87.81 121 HIS A CA 1
ATOM 950 C C . HIS A 1 121 ? 5.863 -13.039 6.074 1 87.81 121 HIS A C 1
ATOM 952 O O . HIS A 1 121 ? 6.879 -13.195 6.75 1 87.81 121 HIS A O 1
ATOM 958 N N . ALA A 1 122 ? 5.488 -13.734 5.074 1 85.44 122 ALA A N 1
ATOM 959 C CA . ALA A 1 122 ? 6.289 -14.844 4.562 1 85.44 122 ALA A CA 1
ATOM 960 C C . ALA A 1 122 ? 6.598 -15.852 5.664 1 85.44 122 ALA A C 1
ATOM 962 O O . ALA A 1 122 ? 7.688 -16.422 5.707 1 85.44 122 ALA A O 1
ATOM 963 N N . SER A 1 123 ? 5.645 -15.844 6.5 1 81.88 123 SER A N 1
ATOM 964 C CA . SER A 1 123 ? 5.824 -16.797 7.586 1 81.88 123 SER A CA 1
ATOM 965 C C . SER A 1 123 ? 4.801 -17.922 7.508 1 81.88 123 SER A C 1
ATOM 967 O O . SER A 1 123 ? 3.846 -17.859 6.73 1 81.88 123 SER A O 1
ATOM 969 N N . GLY A 1 124 ? 5.082 -18.969 7.996 1 78.06 124 GLY A N 1
ATOM 970 C CA . GLY A 1 124 ? 4.125 -20.062 8.062 1 78.06 124 GLY A CA 1
ATOM 971 C C . GLY A 1 124 ? 4.379 -21.141 7.023 1 78.06 124 GLY A C 1
ATOM 972 O O . GLY A 1 124 ? 5.473 -21.219 6.461 1 78.06 124 GLY A O 1
ATOM 973 N N . GLN A 1 125 ? 3.35 -21.938 6.93 1 86.06 125 GLN A N 1
ATOM 974 C CA . GLN A 1 125 ? 3.4 -23.031 5.973 1 86.06 125 GLN A CA 1
ATOM 975 C C . GLN A 1 125 ? 2.709 -22.656 4.664 1 86.06 125 GLN A C 1
ATOM 977 O O . GLN A 1 125 ? 1.75 -21.891 4.664 1 86.06 125 GLN A O 1
ATOM 982 N N . MET A 1 126 ? 3.258 -23.219 3.717 1 91.56 126 MET A N 1
ATOM 983 C CA . MET A 1 126 ? 2.6 -23.062 2.424 1 91.56 126 MET A CA 1
ATOM 984 C C . MET A 1 126 ? 1.181 -23.609 2.465 1 91.56 126 MET A C 1
ATOM 986 O O . MET A 1 126 ? 0.949 -24.688 3.016 1 91.56 126 MET A O 1
ATOM 990 N N . ALA A 1 127 ? 0.248 -22.891 1.873 1 93.81 127 ALA A N 1
ATOM 991 C CA . ALA A 1 127 ? -1.142 -23.344 1.824 1 93.81 127 ALA A CA 1
ATOM 992 C C . ALA A 1 127 ? -1.34 -24.391 0.739 1 93.81 127 ALA A C 1
ATOM 994 O O . ALA A 1 127 ? -0.546 -24.484 -0.2 1 93.81 127 ALA A O 1
ATOM 995 N N . ASP A 1 128 ? -2.41 -25.25 0.977 1 95.75 128 ASP A N 1
ATOM 996 C CA . ASP A 1 128 ? -2.781 -26.234 -0.035 1 95.75 128 ASP A CA 1
ATOM 997 C C . ASP A 1 128 ? -3.23 -25.547 -1.325 1 95.75 128 ASP A C 1
ATOM 999 O O . ASP A 1 128 ? -4.109 -24.688 -1.304 1 95.75 128 ASP A O 1
ATOM 1003 N N . LEU A 1 129 ? -2.654 -25.922 -2.391 1 96.06 129 LEU A N 1
ATOM 1004 C CA . LEU A 1 129 ? -2.91 -25.266 -3.668 1 96.06 129 LEU A CA 1
ATOM 1005 C C . LEU A 1 129 ? -4.387 -25.359 -4.039 1 96.06 129 LEU A C 1
ATOM 1007 O O . LEU A 1 129 ? -4.961 -24.406 -4.566 1 96.06 129 LEU A O 1
ATOM 1011 N N . LYS A 1 130 ? -4.988 -26.5 -3.811 1 97.25 130 LYS A N 1
ATOM 1012 C CA . LYS A 1 130 ? -6.402 -26.656 -4.133 1 97.25 130 LYS A CA 1
ATOM 1013 C C . LYS A 1 130 ? -7.266 -25.688 -3.332 1 97.25 130 LYS A C 1
ATOM 1015 O O . LYS A 1 130 ? -8.219 -25.109 -3.861 1 97.25 130 LYS A O 1
ATOM 1020 N N . ASP A 1 131 ? -6.969 -25.516 -2.07 1 97.81 131 ASP A N 1
ATOM 1021 C CA . ASP A 1 131 ? -7.688 -24.562 -1.237 1 97.81 131 ASP A CA 1
ATOM 1022 C C . ASP A 1 131 ? -7.527 -23.141 -1.777 1 97.81 131 ASP A C 1
ATOM 1024 O O . ASP A 1 131 ? -8.492 -22.359 -1.801 1 97.81 131 ASP A O 1
ATOM 1028 N N . LEU A 1 132 ? -6.332 -22.859 -2.203 1 98.5 132 LEU A N 1
ATOM 1029 C CA . LEU A 1 132 ? -6.066 -21.531 -2.768 1 98.5 132 LEU A CA 1
ATOM 1030 C C . LEU A 1 132 ? -6.848 -21.328 -4.059 1 98.5 132 LEU A C 1
ATOM 1032 O O . LEU A 1 132 ? -7.371 -20.25 -4.305 1 98.5 132 LEU A O 1
ATOM 1036 N N . GLN A 1 133 ? -6.906 -22.312 -4.836 1 98.5 133 GLN A N 1
ATOM 1037 C CA . GLN A 1 133 ? -7.621 -22.234 -6.102 1 98.5 133 GLN A CA 1
ATOM 1038 C C . GLN A 1 133 ? -9.117 -22.031 -5.875 1 98.5 133 GLN A C 1
ATOM 1040 O O . GLN A 1 133 ? -9.766 -21.281 -6.605 1 98.5 133 GLN A O 1
ATOM 1045 N N . ASP A 1 134 ? -9.641 -22.75 -4.887 1 98.69 134 ASP A N 1
ATOM 1046 C CA . ASP A 1 134 ? -11.039 -22.562 -4.543 1 98.69 134 ASP A CA 1
ATOM 1047 C C . ASP A 1 134 ? -11.305 -21.125 -4.09 1 98.69 134 ASP A C 1
ATOM 1049 O O . ASP A 1 134 ? -12.305 -20.531 -4.484 1 98.69 134 ASP A O 1
ATOM 1053 N N . MET A 1 135 ? -10.469 -20.641 -3.281 1 98.62 135 MET A N 1
ATOM 1054 C CA . MET A 1 135 ? -10.586 -19.266 -2.816 1 98.62 135 MET A CA 1
ATOM 1055 C C . MET A 1 135 ? -10.461 -18.297 -3.98 1 98.62 135 MET A C 1
ATOM 1057 O O . MET A 1 135 ? -11.242 -17.344 -4.086 1 98.62 135 MET A O 1
ATOM 1061 N N . ALA A 1 136 ? -9.477 -18.531 -4.848 1 98.88 136 ALA A N 1
ATOM 1062 C CA . ALA A 1 136 ? -9.281 -17.703 -6.027 1 98.88 136 ALA A CA 1
ATOM 1063 C C . ALA A 1 136 ? -10.547 -17.641 -6.879 1 98.88 136 ALA A C 1
ATOM 1065 O O . ALA A 1 136 ? -10.914 -16.578 -7.387 1 98.88 136 ALA A O 1
ATOM 1066 N N . ALA A 1 137 ? -11.164 -18.766 -7.004 1 98.81 137 ALA A N 1
ATOM 1067 C CA . ALA A 1 137 ? -12.391 -18.844 -7.805 1 98.81 137 ALA A CA 1
ATOM 1068 C C . ALA A 1 137 ? -13.5 -18 -7.188 1 98.81 137 ALA A C 1
ATOM 1070 O O . ALA A 1 137 ? -14.266 -17.359 -7.906 1 98.81 137 ALA A O 1
ATOM 1071 N N . ARG A 1 138 ? -13.586 -18.062 -5.906 1 98.81 138 ARG A N 1
ATOM 1072 C CA . ARG A 1 138 ? -14.578 -17.266 -5.199 1 98.81 138 ARG A CA 1
ATOM 1073 C C . ARG A 1 138 ? -14.359 -15.773 -5.43 1 98.81 138 ARG A C 1
ATOM 1075 O O . ARG A 1 138 ? -15.312 -15.031 -5.676 1 98.81 138 ARG A O 1
ATOM 1082 N N . ILE A 1 139 ? -13.148 -15.328 -5.332 1 98.88 139 ILE A N 1
ATOM 1083 C CA . ILE A 1 139 ? -12.805 -13.922 -5.52 1 98.88 139 ILE A CA 1
ATOM 1084 C C . ILE A 1 139 ? -13.016 -13.531 -6.98 1 98.88 139 ILE A C 1
ATOM 1086 O O . ILE A 1 139 ? -13.609 -12.492 -7.273 1 98.88 139 ILE A O 1
ATOM 1090 N N . LYS A 1 140 ? -12.547 -14.367 -7.883 1 98.88 140 LYS A N 1
ATOM 1091 C CA . LYS A 1 140 ? -12.672 -14.133 -9.312 1 98.88 140 LYS A CA 1
ATOM 1092 C C . LYS A 1 140 ? -14.133 -13.938 -9.711 1 98.88 140 LYS A C 1
ATOM 1094 O O . LYS A 1 140 ? -14.445 -13.141 -10.602 1 98.88 140 LYS A O 1
ATOM 1099 N N . ALA A 1 141 ? -15.039 -14.586 -9.07 1 98.75 141 ALA A N 1
ATOM 1100 C CA . ALA A 1 141 ? -16.469 -14.547 -9.375 1 98.75 141 ALA A CA 1
ATOM 1101 C C . ALA A 1 141 ? -17.047 -13.164 -9.086 1 98.75 141 ALA A C 1
ATOM 1103 O O . ALA A 1 141 ? -18.156 -12.836 -9.539 1 98.75 141 ALA A O 1
ATOM 1104 N N . LYS A 1 142 ? -16.297 -12.328 -8.352 1 98.75 142 LYS A N 1
ATOM 1105 C CA . LYS A 1 142 ? -16.781 -11 -7.984 1 98.75 142 LYS A CA 1
ATOM 1106 C C . LYS A 1 142 ? -16.141 -9.922 -8.859 1 98.75 142 LYS A C 1
ATOM 1108 O O . LYS A 1 142 ? -16.359 -8.727 -8.641 1 98.75 142 LYS A O 1
ATOM 1113 N N . LEU A 1 143 ? -15.352 -10.336 -9.852 1 98.25 143 LEU A N 1
ATOM 1114 C CA . LEU A 1 143 ? -14.695 -9.375 -10.742 1 98.25 143 LEU A CA 1
ATOM 1115 C C . LEU A 1 143 ? -15.625 -8.969 -11.875 1 98.25 143 LEU A C 1
ATOM 1117 O O . LEU A 1 143 ? -16.438 -9.773 -12.344 1 98.25 143 LEU A O 1
ATOM 1121 N N . MET B 1 1 ? -20.047 -2.111 9.734 1 67.19 1 MET B N 1
ATOM 1122 C CA . MET B 1 1 ? -18.688 -2.555 9.484 1 67.19 1 MET B CA 1
ATOM 1123 C C . MET B 1 1 ? -17.812 -1.395 9.023 1 67.19 1 MET B C 1
ATOM 1125 O O . MET B 1 1 ? -18.266 -0.55 8.242 1 67.19 1 MET B O 1
ATOM 1129 N N . SER B 1 2 ? -16.719 -1.234 9.68 1 85.38 2 SER B N 1
ATOM 1130 C CA . SER B 1 2 ? -15.961 0.012 9.602 1 85.38 2 SER B CA 1
ATOM 1131 C C . SER B 1 2 ? -15.406 0.237 8.195 1 85.38 2 SER B C 1
ATOM 1133 O O . SER B 1 2 ? -14.844 1.294 7.91 1 85.38 2 SER B O 1
ATOM 1135 N N . LEU B 1 3 ? -15.672 -0.718 7.281 1 93.25 3 LEU B N 1
ATOM 1136 C CA . LEU B 1 3 ? -15.273 -0.54 5.891 1 93.25 3 LEU B CA 1
ATOM 1137 C C . LEU B 1 3 ? -16.25 0.374 5.156 1 93.25 3 LEU B C 1
ATOM 1139 O O . LEU B 1 3 ? -15.906 0.933 4.109 1 93.25 3 LEU B O 1
ATOM 1143 N N . TYR B 1 4 ? -17.422 0.471 5.816 1 92.88 4 TYR B N 1
ATOM 1144 C CA . TYR B 1 4 ? -18.469 1.271 5.211 1 92.88 4 TYR B CA 1
ATOM 1145 C C . TYR B 1 4 ? -18.891 2.408 6.133 1 92.88 4 TYR B C 1
ATOM 1147 O O . TYR B 1 4 ? -18.781 2.297 7.355 1 92.88 4 TYR B O 1
ATOM 1155 N N . GLY B 1 5 ? -19.344 3.385 5.578 1 93.5 5 GLY B N 1
ATOM 1156 C CA . GLY B 1 5 ? -19.812 4.52 6.355 1 93.5 5 GLY B CA 1
ATOM 1157 C C . GLY B 1 5 ? -19.703 5.84 5.609 1 93.5 5 GLY B C 1
ATOM 1158 O O . GLY B 1 5 ? -19.109 5.898 4.531 1 93.5 5 GLY B O 1
ATOM 1159 N N . ASP B 1 6 ? -20.188 6.801 6.207 1 95.62 6 ASP B N 1
ATOM 1160 C CA . ASP B 1 6 ? -20.156 8.125 5.602 1 95.62 6 ASP B CA 1
ATOM 1161 C C . ASP B 1 6 ? -18.812 8.805 5.867 1 95.62 6 ASP B C 1
ATOM 1163 O O . ASP B 1 6 ? -18.188 8.578 6.906 1 95.62 6 ASP B O 1
ATOM 1167 N N . TYR B 1 7 ? -18.438 9.578 4.906 1 97.75 7 TYR B N 1
ATOM 1168 C CA . TYR B 1 7 ? -17.234 10.398 5.109 1 97.75 7 TYR B CA 1
ATOM 1169 C C . TYR B 1 7 ? -17.5 11.5 6.125 1 97.75 7 TYR B C 1
ATOM 1171 O O . TYR B 1 7 ? -18.484 12.242 6.004 1 97.75 7 TYR B O 1
ATOM 1179 N N . ASP B 1 8 ? -16.656 11.609 7.211 1 97.56 8 ASP B N 1
ATOM 1180 C CA . ASP B 1 8 ? -16.75 12.672 8.211 1 97.56 8 ASP B CA 1
ATOM 1181 C C . ASP B 1 8 ? -15.891 13.867 7.816 1 97.56 8 ASP B C 1
ATOM 1183 O O . ASP B 1 8 ? -14.664 13.828 7.934 1 97.56 8 ASP B O 1
ATOM 1187 N N . PRO B 1 9 ? -16.422 14.938 7.422 1 97.06 9 PRO B N 1
ATOM 1188 C CA . PRO B 1 9 ? -15.641 16.094 6.977 1 97.06 9 PRO B CA 1
ATOM 1189 C C . PRO B 1 9 ? -14.898 16.781 8.117 1 97.06 9 PRO B C 1
ATOM 1191 O O . PRO B 1 9 ? -14.109 17.703 7.883 1 97.06 9 PRO B O 1
ATOM 1194 N N . LYS B 1 10 ? -15.102 16.266 9.32 1 97.06 10 LYS B N 1
ATOM 1195 C CA . LYS B 1 10 ? -14.438 16.859 10.477 1 97.06 10 LYS B CA 1
ATOM 1196 C C . LYS B 1 10 ? -13.281 15.992 10.953 1 97.06 10 LYS B C 1
ATOM 1198 O O . LYS B 1 10 ? -12.727 16.219 12.031 1 97.06 10 LYS B O 1
ATOM 1203 N N . ASN B 1 11 ? -12.945 14.93 10.141 1 97.81 11 ASN B N 1
ATOM 1204 C CA . ASN B 1 11 ? -11.781 14.148 10.547 1 97.81 11 ASN B CA 1
ATOM 1205 C C . ASN B 1 11 ? -10.508 14.984 10.539 1 97.81 11 ASN B C 1
ATOM 1207 O O . ASN B 1 11 ? -10.469 16.062 9.938 1 97.81 11 ASN B O 1
ATOM 1211 N N . ILE B 1 12 ? -9.508 14.586 11.18 1 97.75 12 ILE B N 1
ATOM 1212 C CA . ILE B 1 12 ? -8.312 15.383 11.438 1 97.75 12 ILE B CA 1
ATOM 1213 C C . ILE B 1 12 ? -7.641 15.758 10.117 1 97.75 12 ILE B C 1
ATOM 1215 O O . ILE B 1 12 ? -7.102 16.859 9.977 1 97.75 12 ILE B O 1
ATOM 1219 N N . PHE B 1 13 ? -7.664 14.859 9.109 1 98.69 13 PHE B N 1
ATOM 1220 C CA . PHE B 1 13 ? -7.027 15.156 7.832 1 98.69 13 PHE B CA 1
ATOM 1221 C C . PHE B 1 13 ? -7.828 16.203 7.059 1 98.69 13 PHE B C 1
ATOM 1223 O O . PHE B 1 13 ? -7.254 17.047 6.363 1 98.69 13 PHE B O 1
ATOM 1230 N N . ALA B 1 14 ? -9.125 16.094 7.188 1 98.31 14 ALA B N 1
ATOM 1231 C CA . ALA B 1 14 ? -9.953 17.141 6.594 1 98.31 14 ALA B CA 1
ATOM 1232 C C . ALA B 1 14 ? -9.648 18.5 7.207 1 98.31 14 ALA B C 1
ATOM 1234 O O . ALA B 1 14 ? -9.625 19.516 6.504 1 98.31 14 ALA B O 1
ATOM 1235 N N . LYS B 1 15 ? -9.375 18.5 8.469 1 98.44 15 LYS B N 1
ATOM 1236 C CA . LYS B 1 15 ? -9.023 19.75 9.148 1 98.44 15 LYS B CA 1
ATOM 1237 C C . LYS B 1 15 ? -7.668 20.266 8.68 1 98.44 15 LYS B C 1
ATOM 1239 O O . LYS B 1 15 ? -7.469 21.484 8.562 1 98.44 15 LYS B O 1
ATOM 1244 N N . ILE B 1 16 ? -6.758 19.359 8.461 1 98.44 16 ILE B N 1
ATOM 1245 C CA . ILE B 1 16 ? -5.457 19.734 7.918 1 98.44 16 ILE B CA 1
ATOM 1246 C C . ILE B 1 16 ? -5.633 20.344 6.527 1 98.44 16 ILE B C 1
ATOM 1248 O O . ILE B 1 16 ? -5.074 21.406 6.23 1 98.44 16 ILE B O 1
ATOM 1252 N N . LEU B 1 17 ? -6.461 19.766 5.695 1 98.44 17 LEU B N 1
ATOM 1253 C CA . LEU B 1 17 ? -6.715 20.234 4.34 1 98.44 17 LEU B CA 1
ATOM 1254 C C . LEU B 1 17 ? -7.344 21.625 4.359 1 98.44 17 LEU B C 1
ATOM 1256 O O . LEU B 1 17 ? -7.055 22.453 3.492 1 98.44 17 LEU B O 1
ATOM 1260 N N . ALA B 1 18 ? -8.117 21.859 5.363 1 97.5 18 ALA B N 1
ATOM 1261 C CA . ALA B 1 18 ? -8.836 23.125 5.484 1 97.5 18 ALA B CA 1
ATOM 1262 C C . ALA B 1 18 ? -7.93 24.203 6.078 1 97.5 18 ALA B C 1
ATOM 1264 O O . ALA B 1 18 ? -8.289 25.391 6.086 1 97.5 18 ALA B O 1
ATOM 1265 N N . GLY B 1 19 ? -6.797 23.828 6.641 1 96.94 19 GLY B N 1
ATOM 1266 C CA . GLY B 1 19 ? -5.871 24.766 7.246 1 96.94 19 GLY B CA 1
ATOM 1267 C C . GLY B 1 19 ? -6.172 25.047 8.703 1 96.94 19 GLY B C 1
ATOM 1268 O O . GLY B 1 19 ? -5.586 25.953 9.297 1 96.94 19 GLY B O 1
ATOM 1269 N N . ASP B 1 20 ? -7.031 24.25 9.32 1 97.19 20 ASP B N 1
ATOM 1270 C CA . ASP B 1 20 ? -7.426 24.438 10.711 1 97.19 20 ASP B CA 1
ATOM 1271 C C . ASP B 1 20 ? -6.383 23.859 11.664 1 97.19 20 ASP B C 1
ATOM 1273 O O . ASP B 1 20 ? -6.27 24.297 12.812 1 97.19 20 ASP B O 1
ATOM 1277 N N . ILE B 1 21 ? -5.699 22.828 11.219 1 96.25 21 ILE B N 1
ATOM 1278 C CA . ILE B 1 21 ? -4.652 22.156 11.992 1 96.25 21 ILE B CA 1
ATOM 1279 C C . ILE B 1 21 ? -3.342 22.188 11.203 1 96.25 21 ILE B C 1
ATOM 1281 O O . ILE B 1 21 ? -3.326 21.906 10 1 96.25 21 ILE B O 1
ATOM 1285 N N . PRO B 1 22 ? -2.293 22.578 11.852 1 96.5 22 PRO B N 1
ATOM 1286 C CA . PRO B 1 22 ? -1.021 22.594 11.125 1 96.5 22 PRO B CA 1
ATOM 1287 C C . PRO B 1 22 ? -0.485 21.188 10.844 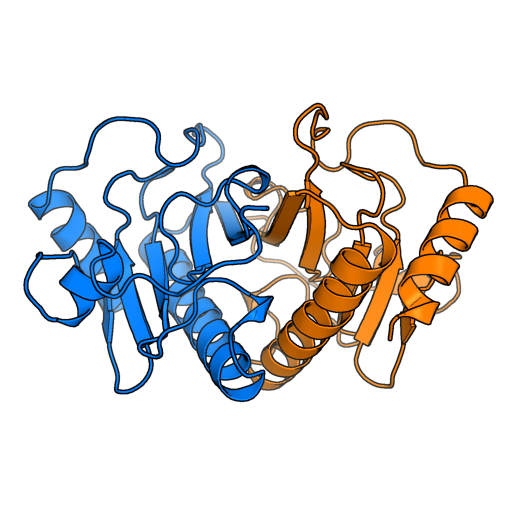1 96.5 22 PRO B C 1
ATOM 1289 O O . PRO B 1 22 ? -0.849 20.234 11.531 1 96.5 22 PRO B O 1
ATOM 1292 N N . CYS B 1 23 ? 0.333 21.062 9.82 1 97.88 23 CYS B N 1
ATOM 1293 C CA . CYS B 1 23 ? 1.062 19.844 9.5 1 97.88 23 CYS B CA 1
ATOM 1294 C C . CYS B 1 23 ? 2.463 20.172 8.984 1 97.88 23 CYS B C 1
ATOM 1296 O O . CYS B 1 23 ? 2.748 21.312 8.617 1 97.88 23 CYS B O 1
ATOM 1298 N N . ALA B 1 24 ? 3.352 19.281 9.133 1 98.75 24 ALA B N 1
ATOM 1299 C CA . ALA B 1 24 ? 4.66 19.375 8.492 1 98.75 24 ALA B CA 1
ATOM 1300 C C . ALA B 1 24 ? 4.586 18.953 7.027 1 98.75 24 ALA B C 1
ATOM 1302 O O . ALA B 1 24 ? 4.828 17.781 6.703 1 98.75 24 ALA B O 1
ATOM 1303 N N . LYS B 1 25 ? 4.348 19.922 6.203 1 98.81 25 LYS B N 1
ATOM 1304 C CA . LYS B 1 25 ? 4.031 19.672 4.801 1 98.81 25 LYS B CA 1
ATOM 1305 C C . LYS B 1 25 ? 5.285 19.297 4.016 1 98.81 25 LYS B C 1
ATOM 1307 O O . LYS B 1 25 ? 6.328 19.938 4.16 1 98.81 25 LYS B O 1
ATOM 1312 N N . VAL B 1 26 ? 5.152 18.328 3.258 1 98.94 26 VAL B N 1
ATOM 1313 C CA . VAL B 1 26 ? 6.234 17.922 2.367 1 98.94 26 VAL B CA 1
ATOM 1314 C C . VAL B 1 26 ? 5.949 18.406 0.95 1 98.94 26 VAL B C 1
ATOM 1316 O O . VAL B 1 26 ? 6.852 18.891 0.259 1 98.94 26 VAL B O 1
ATOM 1319 N N . TYR B 1 27 ? 4.699 18.234 0.494 1 98.94 27 TYR B N 1
ATOM 1320 C CA . TYR B 1 27 ? 4.297 18.562 -0.869 1 98.94 27 TYR B CA 1
ATOM 1321 C C . TYR B 1 27 ? 2.795 18.828 -0.946 1 98.94 27 TYR B C 1
ATOM 1323 O O . TYR B 1 27 ? 2.018 18.234 -0.19 1 98.94 27 TYR B O 1
ATOM 1331 N N . GLU B 1 28 ? 2.463 19.656 -1.88 1 98.81 28 GLU B N 1
ATOM 1332 C CA . GLU B 1 28 ? 1.043 19.906 -2.119 1 98.81 28 GLU B CA 1
ATOM 1333 C C . GLU B 1 28 ? 0.794 20.359 -3.551 1 98.81 28 GLU B C 1
ATOM 1335 O O . GLU B 1 28 ? 1.573 21.141 -4.102 1 98.81 28 GLU B O 1
ATOM 1340 N N . ASP B 1 29 ? -0.235 19.875 -4.18 1 98.56 29 ASP B N 1
ATOM 1341 C CA . ASP B 1 29 ? -0.771 20.422 -5.422 1 98.56 29 ASP B CA 1
ATOM 1342 C C . ASP B 1 29 ? -2.299 20.438 -5.402 1 98.56 29 ASP B C 1
ATOM 1344 O O . ASP B 1 29 ? -2.912 20.422 -4.332 1 98.56 29 ASP B O 1
ATOM 1348 N N . ALA B 1 30 ? -2.938 20.547 -6.488 1 98.38 30 ALA B N 1
ATOM 1349 C CA . ALA B 1 30 ? -4.387 20.703 -6.543 1 98.38 30 ALA B CA 1
ATOM 1350 C C . ALA B 1 30 ? -5.094 19.422 -6.125 1 98.38 30 ALA B C 1
ATOM 1352 O O . ALA B 1 30 ? -6.266 19.453 -5.734 1 98.38 30 ALA B O 1
ATOM 1353 N N . ARG B 1 31 ? -4.355 18.297 -6.086 1 98.62 31 ARG B N 1
ATOM 1354 C CA . ARG B 1 31 ? -5.062 17.031 -5.957 1 98.62 31 ARG B CA 1
ATOM 1355 C C . ARG B 1 31 ? -4.586 16.25 -4.73 1 98.62 31 ARG B C 1
ATOM 1357 O O . ARG B 1 31 ? -5.27 15.344 -4.258 1 98.62 31 ARG B O 1
ATOM 1364 N N . VAL B 1 32 ? -3.348 16.594 -4.211 1 98.88 32 VAL B N 1
ATOM 1365 C CA . VAL B 1 32 ? -2.818 15.781 -3.123 1 98.88 32 VAL B CA 1
ATOM 1366 C C . VAL B 1 32 ? -2.092 16.672 -2.117 1 98.88 32 VAL B C 1
ATOM 1368 O O . VAL B 1 32 ? -1.721 17.797 -2.434 1 98.88 32 VAL B O 1
ATOM 1371 N N . LEU B 1 33 ? -2.035 16.172 -0.926 1 98.94 33 LEU B N 1
ATOM 1372 C CA . LEU B 1 33 ? -1.209 16.719 0.145 1 98.94 33 LEU B CA 1
ATOM 1373 C C . LEU B 1 33 ? -0.339 15.641 0.77 1 98.94 33 LEU B C 1
ATOM 1375 O O . LEU B 1 33 ? -0.808 14.523 1.013 1 98.94 33 LEU B O 1
ATOM 1379 N N . SER B 1 34 ? 0.944 15.914 0.965 1 98.94 34 SER B N 1
ATOM 1380 C CA . SER B 1 34 ? 1.869 15.047 1.689 1 98.94 34 SER B CA 1
ATOM 1381 C C . SER B 1 34 ? 2.459 15.758 2.902 1 98.94 34 SER B C 1
ATOM 1383 O O . SER B 1 34 ? 2.857 16.922 2.811 1 98.94 34 SER B O 1
ATOM 1385 N N . PHE B 1 35 ? 2.475 15.086 3.977 1 98.94 35 PHE B N 1
ATOM 1386 C CA . PHE B 1 35 ? 2.984 15.656 5.219 1 98.94 35 PHE B CA 1
ATOM 1387 C C . PHE B 1 35 ? 3.508 14.562 6.141 1 98.94 35 PHE B C 1
ATOM 1389 O O . PHE B 1 35 ? 3.223 13.383 5.938 1 98.94 35 PHE B O 1
ATOM 1396 N N . MET B 1 36 ? 4.242 14.969 7.125 1 98.81 36 MET B N 1
ATOM 1397 C CA . MET B 1 36 ? 4.836 14.016 8.062 1 98.81 36 MET B CA 1
ATOM 1398 C C . MET B 1 36 ? 3.777 13.43 8.984 1 98.81 36 MET B C 1
ATOM 1400 O O . MET B 1 36 ? 2.887 14.141 9.445 1 98.81 36 MET B O 1
ATOM 1404 N N . ASP B 1 37 ? 3.848 12.172 9.234 1 98.5 37 ASP B N 1
ATOM 1405 C CA . ASP B 1 37 ? 2.975 11.594 10.25 1 98.5 37 ASP B CA 1
ATOM 1406 C C . ASP B 1 37 ? 3.311 12.141 11.641 1 98.5 37 ASP B C 1
ATOM 1408 O O . ASP B 1 37 ? 4.48 12.18 12.031 1 98.5 37 ASP B O 1
ATOM 1412 N N . ALA B 1 38 ? 2.367 12.5 12.383 1 97.06 38 ALA B N 1
ATOM 1413 C CA . ALA B 1 38 ? 2.561 13.078 13.711 1 97.06 38 ALA B CA 1
ATOM 1414 C C . ALA B 1 38 ? 2.998 12.016 14.711 1 97.06 38 ALA B C 1
ATOM 1416 O O . ALA B 1 38 ? 3.598 12.328 15.742 1 97.06 38 ALA B O 1
ATOM 1417 N N . PHE B 1 39 ? 2.635 10.766 14.445 1 96.38 39 PHE B N 1
ATOM 1418 C CA . PHE B 1 39 ? 3.004 9.602 15.242 1 96.38 39 PHE B CA 1
ATOM 1419 C C . PHE B 1 39 ? 3.861 8.641 14.422 1 96.38 39 PHE B C 1
ATOM 1421 O O . PHE B 1 39 ? 3.475 7.488 14.203 1 96.38 39 PHE B O 1
ATOM 1428 N N . PRO B 1 40 ? 5.016 9.094 14.117 1 97.19 40 PRO B N 1
ATOM 1429 C CA . PRO B 1 40 ? 5.816 8.32 13.172 1 97.19 40 PRO B CA 1
ATOM 1430 C C . PRO B 1 40 ? 6.191 6.938 13.703 1 97.19 40 PRO B C 1
ATOM 1432 O O . PRO B 1 40 ? 6.617 6.809 14.852 1 97.19 40 PRO B O 1
ATOM 1435 N N . GLN B 1 41 ? 6.016 5.953 12.805 1 97.25 41 GLN B N 1
ATOM 1436 C CA . GLN B 1 41 ? 6.48 4.609 13.133 1 97.25 41 GLN B CA 1
ATOM 1437 C C . GLN B 1 41 ? 8 4.508 13.031 1 97.25 41 GLN B C 1
ATOM 1439 O O . GLN B 1 41 ? 8.625 3.707 13.727 1 97.25 41 GLN B O 1
ATOM 1444 N N . THR B 1 42 ? 8.586 5.238 12.164 1 97.31 42 THR B N 1
ATOM 1445 C CA . THR B 1 42 ? 10.023 5.387 11.977 1 97.31 42 THR B CA 1
ATOM 1446 C C . THR B 1 42 ? 10.375 6.816 11.57 1 97.31 42 THR B C 1
ATOM 1448 O O . THR B 1 42 ? 9.484 7.609 11.25 1 97.31 42 THR B O 1
ATOM 1451 N N . ARG B 1 43 ? 11.711 7.121 11.68 1 96.56 43 ARG B N 1
ATOM 1452 C CA . ARG B 1 43 ? 12.18 8.414 11.211 1 96.56 43 ARG B CA 1
ATOM 1453 C C . ARG B 1 43 ? 11.867 8.609 9.727 1 96.56 43 ARG B C 1
ATOM 1455 O O . ARG B 1 43 ? 12.242 7.781 8.898 1 96.56 43 ARG B O 1
ATOM 1462 N N . GLY B 1 44 ? 11.125 9.688 9.414 1 98.38 44 GLY B N 1
ATOM 1463 C CA . GLY B 1 44 ? 10.836 10 8.023 1 98.38 44 GLY B CA 1
ATOM 1464 C C . GLY B 1 44 ? 9.477 9.5 7.574 1 98.38 44 GLY B C 1
ATOM 1465 O O . GLY B 1 44 ? 9.102 9.656 6.41 1 98.38 44 GLY B O 1
ATOM 1466 N N . HIS B 1 45 ? 8.656 8.891 8.5 1 98.81 45 HIS B N 1
ATOM 1467 C CA . HIS B 1 45 ? 7.316 8.414 8.188 1 98.81 45 HIS B CA 1
ATOM 1468 C C . HIS B 1 45 ? 6.449 9.523 7.613 1 98.81 45 HIS B C 1
ATOM 1470 O O . HIS B 1 45 ? 6.145 10.5 8.305 1 98.81 45 HIS B O 1
ATOM 1476 N N . THR B 1 46 ? 6.051 9.344 6.363 1 98.94 46 THR B N 1
ATOM 1477 C CA . THR B 1 46 ? 5.359 10.375 5.598 1 98.94 46 THR B CA 1
ATOM 1478 C C . THR B 1 46 ? 4.023 9.859 5.078 1 98.94 46 THR B C 1
ATOM 1480 O O . THR B 1 46 ? 3.9 8.688 4.719 1 98.94 46 THR B O 1
ATOM 1483 N N . LEU B 1 47 ? 3.08 10.773 5 1 98.94 47 LEU B N 1
ATOM 1484 C CA . LEU B 1 47 ? 1.752 10.43 4.5 1 98.94 47 LEU B CA 1
ATOM 1485 C C . LEU B 1 47 ? 1.462 11.156 3.188 1 98.94 47 LEU B C 1
ATOM 1487 O O . LEU B 1 47 ? 1.933 12.273 2.973 1 98.94 47 LEU B O 1
ATOM 1491 N N . VAL B 1 48 ? 0.739 10.523 2.314 1 98.94 48 VAL B N 1
ATOM 1492 C CA . VAL B 1 48 ? 0.184 11.125 1.104 1 98.94 48 VAL B CA 1
ATOM 1493 C C . VAL B 1 48 ? -1.332 10.938 1.085 1 98.94 48 VAL B C 1
ATOM 1495 O O . VAL B 1 48 ? -1.829 9.82 1.209 1 98.94 48 VAL B O 1
ATOM 1498 N N . ILE B 1 49 ? -2.062 12.023 0.935 1 98.94 49 ILE B N 1
ATOM 1499 C CA . ILE B 1 49 ? -3.518 11.945 0.989 1 98.94 49 ILE B CA 1
ATOM 1500 C C . ILE B 1 49 ? -4.117 12.664 -0.218 1 98.94 49 ILE B C 1
ATOM 1502 O O . ILE B 1 49 ? -3.555 13.648 -0.708 1 98.94 49 ILE B O 1
ATOM 1506 N N . PRO B 1 50 ? -5.227 12.133 -0.747 1 98.94 50 PRO B N 1
ATOM 1507 C CA . PRO B 1 50 ? -5.973 12.891 -1.751 1 98.94 50 PRO B CA 1
ATOM 1508 C C . PRO B 1 50 ? -6.758 14.055 -1.147 1 98.94 50 PRO B C 1
ATOM 1510 O O . PRO B 1 50 ? -7.168 13.992 0.014 1 98.94 50 PRO B O 1
ATOM 1513 N N . LYS B 1 51 ? -6.965 15.094 -1.925 1 98.75 51 LYS B N 1
ATOM 1514 C CA . LYS B 1 51 ? -7.742 16.219 -1.419 1 98.75 51 LYS B CA 1
ATOM 1515 C C . LYS B 1 51 ? -9.242 15.961 -1.56 1 98.75 51 LYS B C 1
ATOM 1517 O O . LYS B 1 51 ? -10.055 16.625 -0.924 1 98.75 51 LYS B O 1
ATOM 1522 N N . VAL B 1 52 ? -9.625 14.992 -2.443 1 98.62 52 VAL B N 1
ATOM 1523 C CA . VAL B 1 52 ? -11.031 14.617 -2.539 1 98.62 52 VAL B CA 1
ATOM 1524 C C . VAL B 1 52 ? -11.438 13.82 -1.301 1 98.62 52 VAL B C 1
ATOM 1526 O O . VAL B 1 52 ? -10.609 13.133 -0.697 1 98.62 52 VAL B O 1
ATOM 1529 N N . ALA B 1 53 ? -12.703 13.93 -0.983 1 98.06 53 ALA B N 1
ATOM 1530 C CA . ALA B 1 53 ? -13.258 13.156 0.129 1 98.06 53 ALA B CA 1
ATOM 1531 C C . ALA B 1 53 ? -13.352 11.68 -0.224 1 98.06 53 ALA B C 1
ATOM 1533 O O . ALA B 1 53 ? -14.133 11.289 -1.103 1 98.06 53 ALA B O 1
ATOM 1534 N N . ALA B 1 54 ? -12.562 10.898 0.422 1 98.19 54 ALA B N 1
ATOM 1535 C CA . ALA B 1 54 ? -12.586 9.445 0.308 1 98.19 54 ALA B CA 1
ATOM 1536 C C . ALA B 1 54 ? -12.266 8.781 1.645 1 98.19 54 ALA B C 1
ATOM 1538 O O . ALA B 1 54 ? -11.211 9.039 2.23 1 98.19 54 ALA B O 1
ATOM 1539 N N . ARG B 1 55 ? -13.094 7.996 2.031 1 98 55 ARG B N 1
ATOM 1540 C CA . ARG B 1 55 ? -12.938 7.379 3.344 1 98 55 ARG B CA 1
ATOM 1541 C C . ARG B 1 55 ? -11.844 6.309 3.32 1 98 55 ARG B C 1
ATOM 1543 O O . ARG B 1 55 ? -11.086 6.168 4.281 1 98 55 ARG B O 1
ATOM 1550 N N . ASN B 1 56 ? -11.875 5.508 2.334 1 98.44 56 ASN B N 1
ATOM 1551 C CA . ASN B 1 56 ? -10.922 4.418 2.164 1 98.44 56 ASN B CA 1
ATOM 1552 C C . ASN B 1 56 ? -10.766 4.031 0.696 1 98.44 56 ASN B C 1
ATOM 1554 O O . ASN B 1 56 ? -11.211 4.762 -0.192 1 98.44 56 ASN B O 1
ATOM 1558 N N . LEU B 1 57 ? -10.031 2.984 0.403 1 98.69 57 LEU B N 1
ATOM 1559 C CA . LEU B 1 57 ? -9.625 2.561 -0.932 1 98.69 57 LEU B CA 1
ATOM 1560 C C . LEU B 1 57 ? -10.844 2.32 -1.82 1 98.69 57 LEU B C 1
ATOM 1562 O O . LEU B 1 57 ? -10.766 2.48 -3.041 1 98.69 57 LEU B O 1
ATOM 1566 N N . PHE B 1 58 ? -11.938 2.031 -1.266 1 98.12 58 PHE B N 1
ATOM 1567 C CA . PHE B 1 58 ? -13.094 1.573 -2.018 1 98.12 58 PHE B CA 1
ATOM 1568 C C . PHE B 1 58 ? -14.039 2.734 -2.318 1 98.12 58 PHE B C 1
ATOM 1570 O O . PHE B 1 58 ? -15.008 2.578 -3.066 1 98.12 58 PHE B O 1
ATOM 1577 N N . ASP B 1 59 ? -13.719 3.934 -1.818 1 97.38 59 ASP B N 1
ATOM 1578 C CA . ASP B 1 59 ? -14.57 5.109 -1.944 1 97.38 59 ASP B CA 1
ATOM 1579 C C . ASP B 1 59 ? -13.977 6.125 -2.918 1 97.38 59 ASP B C 1
ATOM 1581 O O . ASP B 1 59 ? -14.531 7.207 -3.117 1 97.38 59 ASP B O 1
ATOM 1585 N N . ILE B 1 60 ? -12.867 5.809 -3.467 1 98.5 60 ILE B N 1
ATOM 1586 C CA . ILE B 1 60 ? -12.18 6.75 -4.344 1 98.5 60 ILE B CA 1
ATOM 1587 C C . ILE B 1 60 ? -12.25 6.254 -5.789 1 98.5 60 ILE B C 1
ATOM 1589 O O . ILE B 1 60 ? -12.227 5.047 -6.039 1 98.5 60 ILE B O 1
ATOM 1593 N N . SER B 1 61 ? -12.344 7.203 -6.781 1 98.69 61 SER B N 1
ATOM 1594 C CA . SER B 1 61 ? -12.289 6.801 -8.18 1 98.69 61 SER B CA 1
ATOM 1595 C C . SER B 1 61 ? -10.906 6.27 -8.547 1 98.69 61 SER B C 1
ATOM 1597 O O . SER B 1 61 ? -9.906 6.668 -7.949 1 98.69 61 SER B O 1
ATOM 1599 N N . SER B 1 62 ? -10.898 5.41 -9.5 1 98.5 62 SER B N 1
ATOM 1600 C CA . SER B 1 62 ? -9.625 4.875 -9.969 1 98.5 62 SER B CA 1
ATOM 1601 C C . SER B 1 62 ? -8.703 5.984 -10.461 1 98.5 62 SER B C 1
ATOM 1603 O O . SER B 1 62 ? -7.488 5.926 -10.258 1 98.5 62 SER B O 1
ATOM 1605 N N . GLU B 1 63 ? -9.273 6.969 -11.086 1 98.56 63 GLU B N 1
ATOM 1606 C CA . GLU B 1 63 ? -8.484 8.086 -11.594 1 98.56 63 GLU B CA 1
ATOM 1607 C C . GLU B 1 63 ? -7.766 8.82 -10.461 1 98.56 63 GLU B C 1
ATOM 1609 O O . GLU B 1 63 ? -6.562 9.07 -10.539 1 98.56 63 GLU B O 1
ATOM 1614 N N . HIS B 1 64 ? -8.477 9.164 -9.391 1 98.81 64 HIS B N 1
ATOM 1615 C CA . HIS B 1 64 ? -7.875 9.844 -8.25 1 98.81 64 HIS B CA 1
ATOM 1616 C C . HIS B 1 64 ? -6.871 8.945 -7.539 1 98.81 64 HIS B C 1
ATOM 1618 O O . HIS B 1 64 ? -5.844 9.422 -7.047 1 98.81 64 HIS B O 1
ATOM 1624 N N . LEU B 1 65 ? -7.188 7.641 -7.523 1 98.88 65 LEU B N 1
ATOM 1625 C CA . LEU B 1 65 ? -6.277 6.691 -6.898 1 98.88 65 LEU B CA 1
ATOM 1626 C C . LEU B 1 65 ? -4.977 6.582 -7.688 1 98.88 65 LEU B C 1
ATOM 1628 O O . LEU B 1 65 ? -3.893 6.512 -7.105 1 98.88 65 LEU B O 1
ATOM 1632 N N . GLN B 1 66 ? -5.094 6.566 -8.9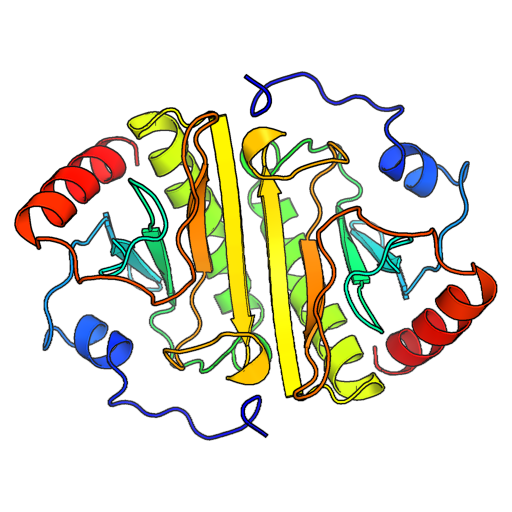92 1 98.94 66 GLN B N 1
ATOM 1633 C CA . GLN B 1 66 ? -3.916 6.523 -9.852 1 98.94 66 GLN B CA 1
ATOM 1634 C C . GLN B 1 66 ? -3.041 7.758 -9.656 1 98.94 66 GLN B C 1
ATOM 1636 O O . GLN B 1 66 ? -1.815 7.648 -9.578 1 98.94 66 GLN B O 1
ATOM 1641 N N . ASN B 1 67 ? -3.68 8.875 -9.555 1 98.88 67 ASN B N 1
ATOM 1642 C CA . ASN B 1 67 ? -2.932 10.094 -9.258 1 98.88 67 ASN B CA 1
ATOM 1643 C C . ASN B 1 67 ? -2.246 10.008 -7.895 1 98.88 67 ASN B C 1
ATOM 1645 O O . ASN B 1 67 ? -1.097 10.43 -7.746 1 98.88 67 ASN B O 1
ATOM 1649 N N . LEU B 1 68 ? -2.922 9.469 -6.953 1 98.94 68 LEU B N 1
ATOM 1650 C CA . LEU B 1 68 ? -2.404 9.375 -5.594 1 98.94 68 LEU B CA 1
ATOM 1651 C C . LEU B 1 68 ? -1.17 8.477 -5.543 1 98.94 68 LEU B C 1
ATOM 1653 O O . LEU B 1 68 ? -0.177 8.82 -4.898 1 98.94 68 LEU B O 1
ATOM 1657 N N . ILE B 1 69 ? -1.18 7.328 -6.238 1 98.94 69 ILE B N 1
ATOM 1658 C CA . ILE B 1 69 ? -0.06 6.395 -6.184 1 98.94 69 ILE B CA 1
ATOM 1659 C C . ILE B 1 69 ? 1.144 6.984 -6.91 1 98.94 69 ILE B C 1
ATOM 1661 O O . ILE B 1 69 ? 2.289 6.758 -6.516 1 98.94 69 ILE B O 1
ATOM 1665 N N . HIS B 1 70 ? 0.864 7.727 -7.969 1 98.88 70 HIS B N 1
ATOM 1666 C CA . HIS B 1 70 ? 1.926 8.469 -8.633 1 98.88 70 HIS B CA 1
ATOM 1667 C C . HIS B 1 70 ? 2.686 9.352 -7.648 1 98.88 70 HIS B C 1
ATOM 1669 O O . HIS B 1 70 ? 3.918 9.336 -7.621 1 98.88 70 HIS B O 1
ATOM 1675 N N . HIS B 1 71 ? 1.978 10.062 -6.855 1 98.94 71 HIS B N 1
ATOM 1676 C CA . HIS B 1 71 ? 2.598 10.969 -5.891 1 98.94 71 HIS B CA 1
ATOM 1677 C C . HIS B 1 71 ? 3.232 10.195 -4.742 1 98.94 71 HIS B C 1
ATOM 1679 O O . HIS B 1 71 ? 4.262 10.609 -4.203 1 98.94 71 HIS B O 1
ATOM 1685 N N . THR B 1 72 ? 2.598 9.086 -4.355 1 98.94 72 THR B N 1
ATOM 1686 C CA . THR B 1 72 ? 3.211 8.234 -3.344 1 98.94 72 THR B CA 1
ATOM 1687 C C . THR B 1 72 ? 4.594 7.77 -3.793 1 98.94 72 THR B C 1
ATOM 1689 O O . THR B 1 72 ? 5.547 7.797 -3.014 1 98.94 72 THR B O 1
ATOM 1692 N N . GLN B 1 73 ? 4.715 7.379 -5.074 1 98.94 73 GLN B N 1
ATOM 1693 C CA . GLN B 1 73 ? 6.004 6.977 -5.633 1 98.94 73 GLN B CA 1
ATOM 1694 C C . GLN B 1 73 ? 6.996 8.133 -5.617 1 98.94 73 GLN B C 1
ATOM 1696 O O . GLN B 1 73 ? 8.148 7.965 -5.211 1 98.94 73 GLN B O 1
ATOM 1701 N N . ARG B 1 74 ? 6.523 9.305 -6.039 1 98.88 74 ARG B N 1
ATOM 1702 C CA . ARG B 1 74 ? 7.363 10.492 -6.105 1 98.88 74 ARG B CA 1
ATOM 1703 C C . ARG B 1 74 ? 7.875 10.883 -4.723 1 98.88 74 ARG B C 1
ATOM 1705 O O . ARG B 1 74 ? 9.07 11.094 -4.535 1 98.88 74 ARG B O 1
ATOM 1712 N N . ILE B 1 75 ? 6.965 10.945 -3.76 1 98.94 75 ILE B N 1
ATOM 1713 C CA . ILE B 1 75 ? 7.324 11.305 -2.391 1 98.94 75 ILE B CA 1
ATOM 1714 C C . ILE B 1 75 ? 8.203 10.211 -1.786 1 98.94 75 ILE B C 1
ATOM 1716 O O . ILE B 1 75 ? 9.148 10.5 -1.055 1 98.94 75 ILE B O 1
ATOM 1720 N N . GLY B 1 76 ? 7.867 8.93 -2.104 1 98.88 76 GLY B N 1
ATOM 1721 C CA . GLY B 1 76 ? 8.703 7.824 -1.661 1 98.88 76 GLY B CA 1
ATOM 1722 C C . GLY B 1 76 ? 10.141 7.941 -2.121 1 98.88 76 GLY B C 1
ATOM 1723 O O . GLY B 1 76 ? 11.07 7.664 -1.356 1 98.88 76 GLY B O 1
ATOM 1724 N N . ARG B 1 77 ? 10.336 8.328 -3.357 1 98.75 77 ARG B N 1
ATOM 1725 C CA . ARG B 1 77 ? 11.68 8.547 -3.881 1 98.75 77 ARG B CA 1
ATOM 1726 C C . ARG B 1 77 ? 12.391 9.664 -3.123 1 98.75 77 ARG B C 1
ATOM 1728 O O . ARG B 1 77 ? 13.578 9.555 -2.822 1 98.75 77 ARG B O 1
ATOM 1735 N N . ALA B 1 78 ? 11.656 10.719 -2.844 1 98.94 78 ALA B N 1
ATOM 1736 C CA . ALA B 1 78 ? 12.242 11.836 -2.1 1 98.94 78 ALA B CA 1
ATOM 1737 C C . ALA B 1 78 ? 12.664 11.398 -0.699 1 98.94 78 ALA B C 1
ATOM 1739 O O . ALA B 1 78 ? 13.727 11.781 -0.217 1 98.94 78 ALA B O 1
ATOM 1740 N N . VAL B 1 79 ? 11.812 10.617 -0.056 1 98.88 79 VAL B N 1
ATOM 1741 C CA . VAL B 1 79 ? 12.125 10.078 1.264 1 98.88 79 VAL B CA 1
ATOM 1742 C C . VAL B 1 79 ? 13.383 9.211 1.188 1 98.88 79 VAL B C 1
ATOM 1744 O O . VAL B 1 79 ? 14.305 9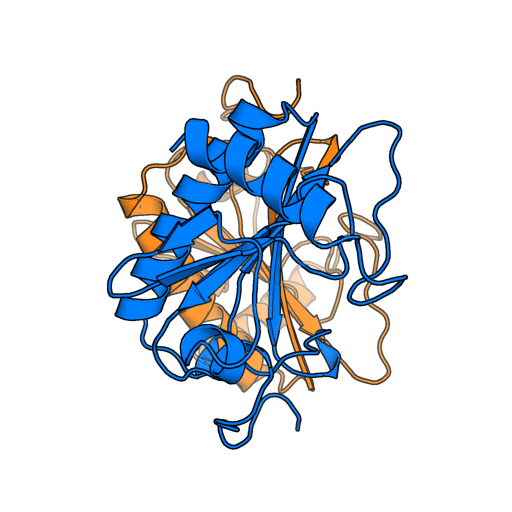.375 1.991 1 98.88 79 VAL B O 1
ATOM 1747 N N . ARG B 1 80 ? 13.398 8.312 0.208 1 98.56 80 ARG B N 1
ATOM 1748 C CA . ARG B 1 80 ? 14.539 7.426 -0.013 1 98.56 80 ARG B CA 1
ATOM 1749 C C . ARG B 1 80 ? 15.82 8.227 -0.219 1 98.56 80 ARG B C 1
ATOM 1751 O O . ARG B 1 80 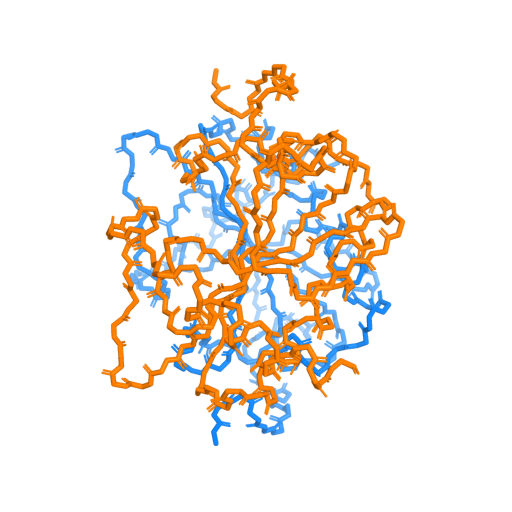? 16.844 7.938 0.404 1 98.56 80 ARG B O 1
ATOM 1758 N N . ASP B 1 81 ? 15.742 9.234 -1.033 1 98.56 81 ASP B N 1
ATOM 1759 C CA . ASP B 1 81 ? 16.922 9.992 -1.418 1 98.56 81 ASP B CA 1
ATOM 1760 C C . ASP B 1 81 ? 17.406 10.891 -0.276 1 98.56 81 ASP B C 1
ATOM 1762 O O . ASP B 1 81 ? 18.594 11.125 -0.119 1 98.56 81 ASP B O 1
ATOM 1766 N N . ALA B 1 82 ? 16.5 11.422 0.507 1 98.75 82 ALA B N 1
ATOM 1767 C CA . ALA B 1 82 ? 16.844 12.344 1.591 1 98.75 82 ALA B CA 1
ATOM 1768 C C . ALA B 1 82 ? 17.406 11.586 2.793 1 98.75 82 ALA B C 1
ATOM 1770 O O . ALA B 1 82 ? 18.297 12.086 3.484 1 98.75 82 ALA B O 1
ATOM 1771 N N . LEU B 1 83 ? 16.891 10.344 3.062 1 98.31 83 LEU B N 1
ATOM 1772 C CA . LEU B 1 83 ? 17.156 9.719 4.355 1 98.31 83 LEU B CA 1
ATOM 1773 C C . LEU B 1 83 ? 17.984 8.453 4.188 1 98.31 83 LEU B C 1
ATOM 1775 O O . LEU B 1 83 ? 18.516 7.914 5.168 1 98.31 83 LEU B O 1
ATOM 1779 N N . GLU B 1 84 ? 18.031 7.922 2.969 1 97.62 84 GLU B N 1
ATOM 1780 C CA . GLU B 1 84 ? 18.828 6.754 2.604 1 97.62 84 GLU B CA 1
ATOM 1781 C C . GLU B 1 84 ? 18.547 5.578 3.535 1 97.62 84 GLU B C 1
ATOM 1783 O O . GLU B 1 84 ? 19.469 4.98 4.082 1 97.62 84 GLU B O 1
ATOM 1788 N N . PRO B 1 85 ? 17.312 5.273 3.699 1 98.06 85 PRO B N 1
ATOM 1789 C CA . PRO B 1 85 ? 17.016 4.074 4.488 1 98.06 85 PRO B CA 1
ATOM 1790 C C . PRO B 1 85 ? 17.438 2.785 3.789 1 98.06 85 PRO B C 1
ATOM 1792 O O . PRO B 1 85 ? 17.797 2.807 2.605 1 98.06 85 PRO B O 1
ATOM 1795 N N . GLU B 1 86 ? 17.375 1.667 4.473 1 97.62 86 GLU B N 1
ATOM 1796 C CA . GLU B 1 86 ? 17.75 0.381 3.891 1 97.62 86 GLU B CA 1
ATOM 1797 C C . GLU B 1 86 ? 16.531 -0.335 3.309 1 97.62 86 GLU B C 1
ATOM 1799 O O . GLU B 1 86 ? 16.688 -1.344 2.615 1 97.62 86 GLU B O 1
ATOM 1804 N N . GLY B 1 87 ? 15.305 0.164 3.604 1 98.19 87 GLY B N 1
ATOM 1805 C CA . GLY B 1 87 ? 14.039 -0.309 3.055 1 98.19 87 GLY B CA 1
ATOM 1806 C C . GLY B 1 87 ? 12.922 0.705 3.176 1 98.19 87 GLY B C 1
ATOM 1807 O O . GLY B 1 87 ? 13.062 1.715 3.869 1 98.19 87 GLY B O 1
ATOM 1808 N N . VAL B 1 88 ? 11.867 0.514 2.467 1 98.81 88 VAL B N 1
ATOM 1809 C CA . VAL B 1 88 ? 10.68 1.36 2.557 1 98.81 88 VAL B CA 1
ATOM 1810 C C . VAL B 1 88 ? 9.422 0.497 2.496 1 98.81 88 VAL B C 1
ATOM 1812 O O . VAL B 1 88 ? 9.312 -0.398 1.654 1 98.81 88 VAL B O 1
ATOM 1815 N N . ARG B 1 89 ? 8.477 0.75 3.381 1 98.81 89 ARG B N 1
ATOM 1816 C CA . ARG B 1 89 ? 7.156 0.13 3.332 1 98.81 89 ARG B CA 1
ATOM 1817 C C . ARG B 1 89 ? 6.098 1.13 2.875 1 98.81 89 ARG B C 1
ATOM 1819 O O . ARG B 1 89 ? 6.109 2.289 3.297 1 98.81 89 ARG B O 1
ATOM 1826 N N . ILE B 1 90 ? 5.289 0.709 1.959 1 98.94 90 ILE B N 1
ATOM 1827 C CA . ILE B 1 90 ? 4.062 1.418 1.617 1 98.94 90 ILE B CA 1
ATOM 1828 C C . ILE B 1 90 ? 2.861 0.689 2.219 1 98.94 90 ILE B C 1
ATOM 1830 O O . ILE B 1 90 ? 2.705 -0.52 2.033 1 98.94 90 ILE B O 1
ATOM 1834 N N . ALA B 1 91 ? 2.068 1.408 2.992 1 98.88 91 ALA B N 1
ATOM 1835 C CA . ALA B 1 91 ? 0.906 0.787 3.623 1 98.88 91 ALA B CA 1
ATOM 1836 C C . ALA B 1 91 ? -0.337 1.657 3.459 1 98.88 91 ALA B C 1
ATOM 1838 O O . ALA B 1 91 ? -0.243 2.887 3.438 1 98.88 91 ALA B O 1
ATOM 1839 N N . GLN B 1 92 ? -1.413 1.095 3.32 1 98.88 92 GLN B N 1
ATOM 1840 C CA . GLN B 1 92 ? -2.736 1.704 3.244 1 98.88 92 GLN B CA 1
ATOM 1841 C C . GLN B 1 92 ? -3.779 0.845 3.951 1 98.88 92 GLN B C 1
ATOM 1843 O O . GLN B 1 92 ? -3.883 -0.356 3.691 1 98.88 92 GLN B O 1
ATOM 1848 N N . PHE B 1 93 ? -4.543 1.416 4.867 1 98.69 93 PHE B N 1
ATOM 1849 C CA . PHE B 1 93 ? -5.445 0.679 5.746 1 98.69 93 PHE B CA 1
ATOM 1850 C C . PHE B 1 93 ? -6.895 1.059 5.477 1 98.69 93 PHE B C 1
ATOM 1852 O O . PHE B 1 93 ? -7.211 2.236 5.297 1 98.69 93 PHE B O 1
ATOM 1859 N N . ASN B 1 94 ? -7.738 0.058 5.488 1 98.69 94 ASN B N 1
ATOM 1860 C CA . ASN B 1 94 ? -9.164 0.246 5.25 1 98.69 94 ASN B CA 1
ATOM 1861 C C . ASN B 1 94 ? -10.008 -0.378 6.359 1 98.69 94 ASN B C 1
ATOM 1863 O O . ASN B 1 94 ? -9.945 -1.588 6.586 1 98.69 94 ASN B O 1
ATOM 1867 N N . GLY B 1 95 ? -10.758 0.455 7.039 1 97.94 95 GLY B N 1
ATOM 1868 C CA . GLY B 1 95 ? -11.547 -0.011 8.172 1 97.94 95 GLY B CA 1
ATOM 1869 C C . GLY B 1 95 ? -10.742 -0.138 9.445 1 97.94 95 GLY B C 1
ATOM 1870 O O . GLY B 1 95 ? -9.539 -0.385 9.406 1 97.94 95 GLY B O 1
ATOM 1871 N N . GLU B 1 96 ? -11.484 -0.031 10.555 1 96.5 96 GLU B N 1
ATOM 1872 C CA . GLU B 1 96 ? -10.844 -0.074 11.867 1 96.5 96 GLU B CA 1
ATOM 1873 C C . GLU B 1 96 ? -10.07 -1.374 12.062 1 96.5 96 GLU B C 1
ATOM 1875 O O . GLU B 1 96 ? -8.93 -1.357 12.531 1 96.5 96 GLU B O 1
ATOM 1880 N N . VAL B 1 97 ? -10.617 -2.445 11.688 1 97.25 97 VAL B N 1
ATOM 1881 C CA . VAL B 1 97 ? -10.008 -3.756 11.867 1 97.25 97 VAL B CA 1
ATOM 1882 C C . VAL B 1 97 ? -8.781 -3.881 10.969 1 97.25 97 VAL B C 1
ATOM 1884 O O . VAL B 1 97 ? -7.848 -4.629 11.273 1 97.25 97 VAL B O 1
ATOM 1887 N N . GLY B 1 98 ? -8.734 -3.133 9.859 1 97.31 98 GLY B N 1
ATOM 1888 C CA . GLY B 1 98 ? -7.566 -3.08 8.992 1 97.31 98 GLY B CA 1
ATOM 1889 C C . GLY B 1 98 ? -6.461 -2.191 9.531 1 97.31 98 GLY B C 1
ATOM 1890 O O . GLY B 1 98 ? -5.375 -2.121 8.953 1 97.31 98 GLY B O 1
ATOM 1891 N N . GLY B 1 99 ? -6.805 -1.481 10.641 1 96.56 99 GLY B N 1
ATOM 1892 C CA . GLY B 1 99 ? -5.801 -0.627 11.258 1 96.56 99 GLY B CA 1
ATOM 1893 C C . GLY B 1 99 ? -6.023 0.848 10.977 1 96.56 99 GLY B C 1
ATOM 1894 O O . GLY B 1 99 ? -5.23 1.689 11.406 1 96.56 99 GLY B O 1
ATOM 1895 N N . GLN B 1 100 ? -7.059 1.155 10.289 1 97.5 100 GLN B N 1
ATOM 1896 C CA . GLN B 1 100 ? -7.32 2.549 9.938 1 97.5 100 GLN B CA 1
ATOM 1897 C C . GLN B 1 100 ? -7.777 3.342 11.164 1 97.5 100 GLN B C 1
ATOM 1899 O O . GLN B 1 100 ? -8.719 2.941 11.852 1 97.5 100 GLN B O 1
ATOM 1904 N N . THR B 1 101 ? -7.121 4.492 11.352 1 96.88 101 THR B N 1
ATOM 1905 C CA . THR B 1 101 ? -7.453 5.312 12.508 1 96.88 101 THR B CA 1
ATOM 1906 C C . THR B 1 101 ? -8 6.668 12.078 1 96.88 101 THR B C 1
ATOM 1908 O O . THR B 1 101 ? -8.68 7.344 12.852 1 96.88 101 THR B O 1
ATOM 1911 N N . VAL B 1 102 ? -7.594 7.203 10.984 1 97.94 102 VAL B N 1
ATOM 1912 C CA . VAL B 1 102 ? -8.18 8.375 10.352 1 97.94 102 VAL B CA 1
ATOM 1913 C C . VAL B 1 102 ? -8.922 7.961 9.086 1 97.94 102 VAL B C 1
ATOM 1915 O O . VAL B 1 102 ? -8.336 7.355 8.18 1 97.94 102 VAL B O 1
ATOM 1918 N N . PHE B 1 103 ? -10.156 8.234 9.047 1 98.06 103 PHE B N 1
ATOM 1919 C CA . PHE B 1 103 ? -10.992 7.73 7.961 1 98.06 103 PHE B CA 1
ATOM 1920 C C . PHE B 1 103 ? -11.008 8.703 6.789 1 98.06 103 PHE B C 1
ATOM 1922 O O . PHE B 1 103 ? -12.062 9.203 6.398 1 98.06 103 PHE B O 1
ATOM 1929 N N . HIS B 1 104 ? -9.891 8.977 6.336 1 98.75 104 HIS B N 1
ATOM 1930 C CA . HIS B 1 104 ? -9.484 9.641 5.102 1 98.75 104 HIS B CA 1
ATOM 1931 C C . HIS B 1 104 ? -8.359 8.875 4.41 1 98.75 104 HIS B C 1
ATOM 1933 O O . HIS B 1 104 ? -7.289 8.688 4.988 1 98.75 104 HIS B O 1
ATOM 1939 N N . LEU B 1 105 ? -8.672 8.43 3.205 1 98.75 105 LEU B N 1
ATOM 1940 C CA . LEU B 1 105 ? -7.727 7.578 2.488 1 98.75 105 LEU B CA 1
ATOM 1941 C C . LEU B 1 105 ? -6.328 8.188 2.498 1 98.75 105 LEU B C 1
ATOM 1943 O O . LEU B 1 105 ? -6.168 9.383 2.262 1 98.75 105 LEU B O 1
ATOM 1947 N N . HIS B 1 106 ? -5.324 7.398 2.828 1 98.94 106 HIS B N 1
ATOM 1948 C CA . HIS B 1 106 ? -3.939 7.855 2.771 1 98.94 106 HIS B CA 1
ATOM 1949 C C . HIS B 1 106 ? -2.975 6.68 2.66 1 98.94 106 HIS B C 1
ATOM 1951 O O . HIS B 1 106 ? -3.254 5.594 3.17 1 98.94 106 HIS B O 1
ATOM 1957 N N . PHE B 1 107 ? -1.877 6.926 2.01 1 98.94 107 PHE B N 1
ATOM 1958 C CA . PHE B 1 107 ? -0.761 5.988 1.985 1 98.94 107 PHE B CA 1
ATOM 1959 C C . PHE B 1 107 ? 0.307 6.387 2.996 1 98.94 107 PHE B C 1
ATOM 1961 O O . PHE B 1 107 ? 0.611 7.574 3.148 1 98.94 107 PHE B O 1
ATOM 1968 N N . HIS B 1 108 ? 0.826 5.379 3.689 1 98.94 108 HIS B N 1
ATOM 1969 C CA . HIS B 1 108 ? 2.01 5.523 4.531 1 98.94 108 HIS B CA 1
ATOM 1970 C C . HIS B 1 108 ? 3.281 5.207 3.752 1 98.94 108 HIS B C 1
ATOM 1972 O O . HIS B 1 108 ? 3.363 4.172 3.086 1 98.94 108 HIS B O 1
ATOM 1978 N N . ILE B 1 109 ? 4.168 6.074 3.775 1 98.94 109 ILE B N 1
ATOM 1979 C CA . ILE B 1 109 ? 5.551 5.809 3.385 1 98.94 109 ILE B CA 1
ATOM 1980 C C . ILE B 1 109 ? 6.422 5.672 4.629 1 98.94 109 ILE B C 1
ATOM 1982 O O . ILE B 1 109 ? 6.637 6.648 5.352 1 98.94 109 ILE B O 1
ATOM 1986 N N . ILE B 1 110 ? 6.93 4.457 4.879 1 98.81 110 ILE B N 1
ATOM 1987 C CA . ILE B 1 110 ? 7.625 4.168 6.129 1 98.81 110 ILE B CA 1
ATOM 1988 C C . ILE B 1 110 ? 9.047 3.709 5.832 1 98.81 110 ILE B C 1
ATOM 1990 O O . ILE B 1 110 ? 9.273 2.553 5.469 1 98.81 110 ILE B O 1
ATOM 1994 N N . PRO B 1 111 ? 9.992 4.59 6.004 1 98.62 111 PRO B N 1
ATOM 1995 C CA . PRO B 1 111 ? 11.383 4.152 5.863 1 98.62 111 PRO B CA 1
ATOM 1996 C C . PRO B 1 111 ? 11.781 3.109 6.906 1 98.62 111 PRO B C 1
ATOM 1998 O O . PRO B 1 111 ? 11.367 3.197 8.062 1 98.62 111 PRO B O 1
ATOM 2001 N N . CYS B 1 112 ? 12.57 2.137 6.457 1 98.31 112 CYS B N 1
ATOM 2002 C CA . CYS B 1 112 ? 13.008 1.064 7.344 1 98.31 112 CYS B CA 1
ATOM 2003 C C . CYS B 1 112 ? 14.523 1.061 7.488 1 98.31 112 CYS B C 1
ATOM 2005 O O . CYS B 1 112 ? 15.25 1.189 6.5 1 98.31 112 CYS B O 1
ATOM 2007 N N . TYR B 1 113 ? 14.93 0.852 8.695 1 97.06 113 TYR B N 1
ATOM 2008 C CA . TYR B 1 113 ? 16.344 0.878 9.039 1 97.06 113 TYR B CA 1
ATOM 2009 C C . TYR B 1 113 ? 16.781 -0.432 9.688 1 97.06 113 TYR B C 1
ATOM 2011 O O . TYR B 1 113 ? 16.047 -0.992 10.508 1 97.06 113 TYR B O 1
ATOM 2019 N N . ALA B 1 114 ? 17.891 -1.037 9.273 1 91.12 114 ALA B N 1
ATOM 2020 C CA . ALA B 1 114 ? 18.375 -2.355 9.672 1 91.12 114 ALA B CA 1
ATOM 2021 C C . ALA B 1 114 ? 18.359 -2.5 11.195 1 91.12 114 ALA B C 1
ATOM 2023 O O . ALA B 1 114 ? 17.938 -3.529 11.727 1 91.12 114 ALA B O 1
ATOM 2024 N N . ASN B 1 115 ? 18.781 -1.584 11.93 1 88.12 115 ASN B N 1
ATOM 2025 C CA . ASN B 1 115 ? 18.859 -1.733 13.375 1 88.12 115 ASN B CA 1
ATOM 2026 C C . ASN B 1 115 ? 17.766 -0.943 14.078 1 88.12 115 ASN B C 1
ATOM 2028 O O . ASN B 1 115 ? 17.812 -0.752 15.297 1 88.12 115 ASN B O 1
ATOM 2032 N N . GLY B 1 116 ? 16.75 -0.67 13.336 1 86.12 116 GLY B N 1
ATOM 2033 C CA . GLY B 1 116 ? 15.68 0.105 13.945 1 86.12 116 GLY B CA 1
ATOM 2034 C C . GLY B 1 116 ? 14.391 -0.675 14.086 1 86.12 116 GLY B C 1
ATOM 2035 O O . GLY B 1 116 ? 14.078 -1.537 13.266 1 86.12 116 GLY B O 1
ATOM 2036 N N . ALA B 1 117 ? 13.773 -0.317 15.086 1 84.38 117 ALA B N 1
ATOM 2037 C CA . ALA B 1 117 ? 12.453 -0.904 15.281 1 84.38 117 ALA B CA 1
ATOM 2038 C C . ALA B 1 117 ? 11.375 -0.068 14.602 1 84.38 117 ALA B C 1
ATOM 2040 O O . ALA B 1 117 ? 11.523 1.145 14.438 1 84.38 117 ALA B O 1
ATOM 2041 N N . ILE B 1 118 ? 10.359 -0.708 14.086 1 91.38 118 ILE B N 1
ATOM 2042 C CA . ILE B 1 118 ? 9.164 -0.041 13.586 1 91.38 118 ILE B CA 1
ATOM 2043 C C . ILE B 1 118 ? 8.094 -0.02 14.68 1 91.38 118 ILE B C 1
ATOM 2045 O O . ILE B 1 118 ? 7.66 -1.072 15.148 1 91.38 118 ILE B O 1
ATOM 2049 N N . LYS B 1 119 ? 7.66 1.156 15.07 1 89 119 LYS B N 1
ATOM 2050 C CA . LYS B 1 119 ? 6.637 1.288 16.109 1 89 119 LYS B CA 1
ATOM 2051 C C . LYS B 1 119 ? 5.266 0.87 15.578 1 89 119 LYS B C 1
ATOM 2053 O O . LYS B 1 119 ? 5.027 0.889 14.367 1 89 119 LYS B O 1
ATOM 2058 N N . HIS B 1 120 ? 4.508 0.476 16.469 1 88.75 120 HIS B N 1
ATOM 2059 C CA . HIS B 1 120 ? 3.133 0.149 16.109 1 88.75 120 HIS B CA 1
ATOM 2060 C C . HIS B 1 120 ? 2.402 1.367 15.555 1 88.75 120 HIS B C 1
ATOM 2062 O O . HIS B 1 120 ? 2.645 2.494 15.992 1 88.75 120 HIS B O 1
ATOM 2068 N N . HIS B 1 121 ? 1.493 1.137 14.68 1 88 121 HIS B N 1
ATOM 2069 C CA . HIS B 1 121 ? 0.708 2.193 14.047 1 88 121 HIS B CA 1
ATOM 2070 C C . HIS B 1 121 ? -0.077 2.988 15.086 1 88 121 HIS B C 1
ATOM 2072 O O . HIS B 1 121 ? -0.708 2.406 15.977 1 88 121 HIS B O 1
ATOM 2078 N N . ALA B 1 122 ? -0.008 4.246 14.898 1 85.44 122 ALA B N 1
ATOM 2079 C CA . ALA B 1 122 ? -0.73 5.199 15.734 1 85.44 122 ALA B CA 1
ATOM 2080 C C . ALA B 1 122 ? -0.395 4.996 17.203 1 85.44 122 ALA B C 1
ATOM 2082 O O . ALA B 1 122 ? -1.261 5.141 18.078 1 85.44 122 ALA B O 1
ATOM 2083 N N . SER B 1 123 ? 0.783 4.562 17.312 1 81.94 123 SER B N 1
ATOM 2084 C CA . SER B 1 123 ? 1.21 4.359 18.703 1 81.94 123 SER B CA 1
ATOM 2085 C C . SER B 1 123 ? 2.307 5.344 19.094 1 81.94 123 SER B C 1
ATOM 2087 O O . SER B 1 123 ? 2.85 6.047 18.234 1 81.94 123 SER B O 1
ATOM 2089 N N . GLY B 1 124 ? 2.449 5.613 20.219 1 78.25 124 GLY B N 1
A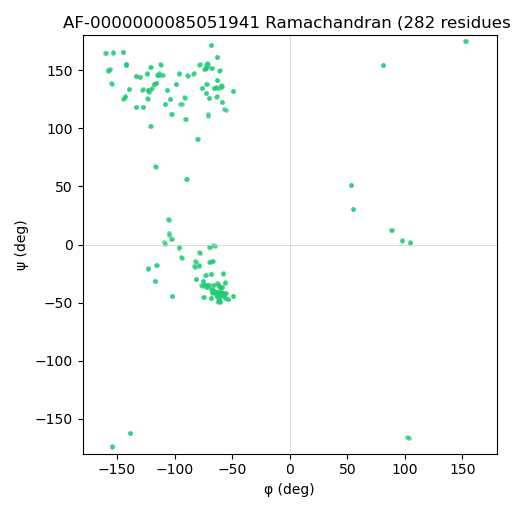TOM 2090 C CA . GLY B 1 124 ? 3.529 6.461 20.703 1 78.25 124 GLY B CA 1
ATOM 2091 C C . GLY B 1 124 ? 3.086 7.879 21 1 78.25 124 GLY B C 1
ATOM 2092 O O . GLY B 1 124 ? 1.895 8.141 21.172 1 78.25 124 GLY B O 1
ATOM 2093 N N . GLN B 1 125 ? 4.133 8.664 21.141 1 86.12 125 GLN B N 1
ATOM 2094 C CA . GLN B 1 125 ? 3.912 10.078 21.422 1 86.12 125 GLN B CA 1
ATOM 2095 C C . GLN B 1 125 ? 3.961 10.914 20.141 1 86.12 125 GLN B C 1
ATOM 2097 O O . GLN B 1 125 ? 4.699 10.578 19.203 1 86.12 125 GLN B O 1
ATOM 2102 N N . MET B 1 126 ? 3.18 11.875 20.203 1 91.44 126 MET B N 1
ATOM 2103 C CA . MET B 1 126 ? 3.246 12.836 19.094 1 91.44 126 MET B CA 1
ATOM 2104 C C . MET B 1 126 ? 4.645 13.438 18.984 1 91.44 126 MET B C 1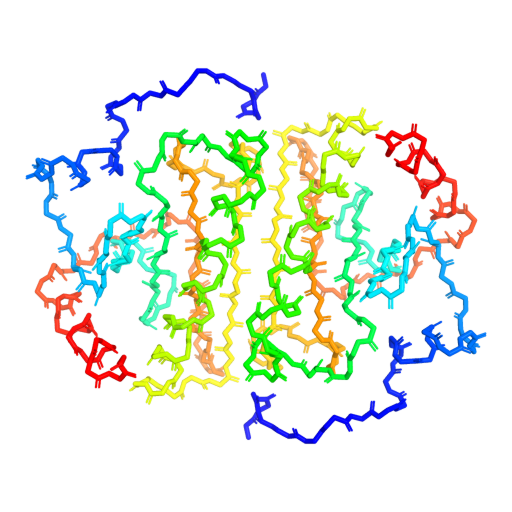
ATOM 2106 O O . MET B 1 126 ? 5.254 13.797 20 1 91.44 126 MET B O 1
ATOM 2110 N N . ALA B 1 127 ? 5.156 13.555 17.781 1 93.69 127 ALA B N 1
ATOM 2111 C CA . ALA B 1 127 ? 6.473 14.141 17.547 1 93.69 127 ALA B CA 1
ATOM 2112 C C . ALA B 1 127 ? 6.418 15.664 17.625 1 93.69 127 ALA B C 1
ATOM 2114 O O . ALA B 1 127 ? 5.352 16.266 17.453 1 93.69 127 ALA B O 1
ATOM 2115 N N . ASP B 1 128 ? 7.625 16.25 17.953 1 95.81 128 ASP B N 1
ATOM 2116 C CA . ASP B 1 128 ? 7.742 17.703 17.969 1 95.81 128 ASP B CA 1
ATOM 2117 C C . ASP B 1 128 ? 7.535 18.281 16.578 1 95.81 128 ASP B C 1
ATOM 2119 O O . ASP B 1 128 ? 8.188 17.844 15.617 1 95.81 128 ASP B O 1
ATOM 2123 N N . LEU B 1 129 ? 6.672 19.188 16.469 1 96.06 129 LEU B N 1
ATOM 2124 C CA . LEU B 1 129 ? 6.297 19.734 15.172 1 96.06 129 LEU B CA 1
ATOM 2125 C C . LEU B 1 129 ? 7.512 20.328 14.469 1 96.06 129 LEU B C 1
ATOM 2127 O O . LEU B 1 129 ? 7.66 20.188 13.25 1 96.06 129 LEU B O 1
ATOM 2131 N N . LYS B 1 130 ? 8.344 21.016 15.203 1 97.19 130 LYS B N 1
ATOM 2132 C CA . LYS B 1 130 ? 9.531 21.609 14.602 1 97.19 130 LYS B CA 1
ATOM 2133 C C . LYS B 1 130 ? 10.445 20.547 14.016 1 97.19 130 LYS B C 1
ATOM 2135 O O . LYS B 1 130 ? 11.008 20.719 12.93 1 97.19 130 LYS B O 1
ATOM 2140 N N . ASP B 1 131 ? 10.641 19.469 14.719 1 97.81 131 ASP B N 1
ATOM 2141 C CA . ASP B 1 131 ? 11.43 18.344 14.211 1 97.81 131 ASP B CA 1
ATOM 2142 C C . ASP B 1 131 ? 10.828 17.781 12.93 1 97.81 131 ASP B C 1
ATOM 2144 O O . ASP B 1 131 ? 11.555 17.469 11.977 1 97.81 131 ASP B O 1
ATOM 2148 N N . LEU B 1 132 ? 9.531 17.688 12.93 1 98.5 132 LEU B N 1
ATOM 2149 C CA . LEU B 1 132 ? 8.844 17.188 11.75 1 98.5 132 LEU B CA 1
ATOM 2150 C C . LEU B 1 132 ? 9.016 18.141 10.57 1 98.5 132 LEU B C 1
ATOM 2152 O O . LEU B 1 132 ? 9.203 17.703 9.438 1 98.5 132 LEU B O 1
ATOM 2156 N N . GLN B 1 133 ? 8.945 19.375 10.844 1 98.5 133 GLN B N 1
ATOM 2157 C CA . GLN B 1 133 ? 9.094 20.375 9.789 1 98.5 133 GLN B CA 1
ATOM 2158 C C . GLN B 1 133 ? 10.5 20.344 9.203 1 98.5 133 GLN B C 1
ATOM 2160 O O . GLN B 1 133 ? 10.68 20.5 7.992 1 98.5 133 GLN B O 1
ATOM 2165 N N . ASP B 1 134 ? 11.484 20.188 10.086 1 98.69 134 ASP B N 1
ATOM 2166 C CA . ASP B 1 134 ? 12.859 20.062 9.609 1 98.69 134 ASP B CA 1
ATOM 2167 C C . ASP B 1 134 ? 13.016 18.828 8.711 1 98.69 134 ASP B C 1
ATOM 2169 O O . ASP B 1 134 ? 13.664 18.906 7.664 1 98.69 134 ASP B O 1
ATOM 2173 N N . MET B 1 135 ? 12.469 17.766 9.133 1 98.62 135 MET B N 1
ATOM 2174 C CA . MET B 1 135 ? 12.508 16.547 8.336 1 98.62 135 MET B CA 1
ATOM 2175 C C . MET B 1 135 ? 11.773 16.734 7.016 1 98.62 135 MET B C 1
ATOM 2177 O O . MET B 1 135 ? 12.273 16.328 5.961 1 98.62 135 MET B O 1
ATOM 2181 N N . ALA B 1 136 ? 10.602 17.344 7.078 1 98.88 136 ALA B N 1
ATOM 2182 C CA . ALA B 1 136 ? 9.828 17.625 5.875 1 98.88 136 ALA B CA 1
ATOM 2183 C C . ALA B 1 136 ? 10.633 18.438 4.871 1 98.88 136 ALA B C 1
ATOM 2185 O O . ALA B 1 136 ? 10.586 18.188 3.666 1 98.88 136 ALA B O 1
ATOM 2186 N N . ALA B 1 137 ? 11.344 19.391 5.406 1 98.81 137 ALA B N 1
ATOM 2187 C CA . ALA B 1 137 ? 12.156 20.25 4.547 1 98.81 137 ALA B CA 1
ATOM 2188 C C . ALA B 1 137 ? 13.25 19.453 3.85 1 98.81 137 ALA B C 1
ATOM 2190 O O . ALA B 1 137 ? 13.555 19.688 2.678 1 98.81 137 ALA B O 1
ATOM 2191 N N . ARG B 1 138 ? 13.836 18.562 4.578 1 98.81 138 ARG B N 1
ATOM 2192 C CA . ARG B 1 138 ? 14.875 17.703 4.012 1 98.81 138 ARG B CA 1
ATOM 2193 C C . ARG B 1 138 ? 14.312 16.859 2.873 1 98.81 138 ARG B C 1
ATOM 2195 O O . ARG B 1 138 ? 14.953 16.719 1.827 1 98.81 138 ARG B O 1
ATOM 2202 N N . ILE B 1 139 ? 13.172 16.281 3.057 1 98.88 139 ILE B N 1
ATOM 2203 C CA . ILE B 1 139 ? 12.531 15.43 2.053 1 98.88 139 ILE B CA 1
ATOM 2204 C C . ILE B 1 139 ? 12.094 16.281 0.864 1 98.88 139 ILE B C 1
ATOM 2206 O O . ILE B 1 139 ? 12.336 15.914 -0.29 1 98.88 139 ILE B O 1
ATOM 2210 N N . LYS B 1 140 ? 11.469 17.406 1.156 1 98.88 140 LYS B N 1
ATOM 2211 C CA . LYS B 1 140 ? 11 18.312 0.128 1 98.88 140 LYS B CA 1
ATOM 2212 C C . LYS B 1 140 ? 12.133 18.75 -0.795 1 98.88 140 LYS B C 1
ATOM 2214 O O . LYS B 1 140 ? 11.93 18.938 -1.997 1 98.88 140 LYS B O 1
ATOM 2219 N N . ALA B 1 141 ? 13.32 18.859 -0.297 1 98.75 141 ALA B N 1
ATOM 2220 C CA . ALA B 1 141 ? 14.484 19.312 -1.049 1 98.75 141 ALA B CA 1
ATOM 2221 C C . ALA B 1 141 ? 14.867 18.297 -2.127 1 98.75 141 ALA B C 1
ATOM 2223 O O . ALA B 1 141 ? 15.641 18.609 -3.037 1 98.75 141 ALA B O 1
ATOM 2224 N N . LYS B 1 142 ? 14.32 17.078 -2.053 1 98.75 142 LYS B N 1
ATOM 2225 C CA . LYS B 1 142 ? 14.664 16.031 -3.006 1 98.75 142 LYS B CA 1
ATOM 2226 C C . LYS B 1 142 ? 13.555 15.852 -4.047 1 98.75 142 LYS B C 1
ATOM 2228 O O . LYS B 1 142 ? 13.625 14.953 -4.883 1 98.75 142 LYS B O 1
ATOM 2233 N N . LEU B 1 143 ? 12.531 16.703 -3.988 1 98.19 143 LEU B N 1
ATOM 2234 C CA . LEU B 1 143 ? 11.43 16.625 -4.938 1 98.19 143 LEU B CA 1
ATOM 2235 C C . LEU B 1 143 ? 11.758 17.359 -6.23 1 98.19 143 LEU B C 1
ATOM 2237 O O . LEU B 1 143 ? 12.445 18.375 -6.207 1 98.19 143 LEU B O 1
#

Foldseek 3Di:
DQLDDDFDCPFPVNCCLVVNDDFLWQDDDPFKTKGADQFAQDPLKMKIFTNDGAQFPVRDDPVSVVVRVVVVVVLLVLSCVLPVAPDWDKDWAGGVVSPDDTRGTMIIIHGDHPPDGGHDPPDDDGDDRVVRNVSSVSSSVSD/DQLDDDFDCPFPVNCCLVVNDDFLWQDDDPFKTKGADQFAQDPLKMKIFTNDGAQFPVRDDPVSVVVRVVVVVVLLVLSCVLPVAPDWDKDWAGGVVSPDDTRGTMIIIHGDHPPDGGHDPPDDDGDDRVVRNVSSVSSSVSD